Protein 3DU1 (pdb70)

Foldseek 3Di:
DDADVRVVVCVVVPAQEPEQAEPEQHEQECEESAQHEHANYEHDQYEHENYEPDNYEHDQYEHDNHEHDQYEHHCYEDHQHEHDQYEHAQHEQAQYEQDQYEQDQYENANYENHLYEDAQHEQHQYEQQHDLPGHAECENYEHDLHENANYERALHEHEQYEQANYECHQYEQAFDPSPVSHGYEHANYEHALYECALYECAQYEQHLYECANYHHHNYHNHNYHQQQYQHNPRDGD

Structure (mmCIF, N/CA/C/O backbone):
data_3DU1
#
_entry.id   3DU1
#
_cell.length_a   68.200
_cell.length_b   93.763
_cell.length_c   101.307
_cell.angle_alpha   90.00
_cell.angle_beta   90.00
_cell.angle_gamma   90.00
#
_symmetry.space_group_name_H-M   'I 2 2 2'
#
loop_
_entity.id
_entity.type
_entity.pdbx_description
1 polymer 'All3740 protein'
2 water water
#
loop_
_atom_site.group_PDB
_atom_site.id
_atom_site.type_symbol
_atom_site.label_atom_id
_atom_site.label_alt_id
_atom_site.label_comp_id
_atom_site.label_asym_id
_atom_site.label_entity_id
_atom_site.label_seq_id
_atom_site.pdbx_PDB_ins_code
_atom_site.Cartn_x
_atom_site.Cartn_y
_atom_site.Cartn_z
_atom_site.occupancy
_atom_site.B_iso_or_equiv
_atom_site.auth_seq_id
_atom_site.auth_comp_id
_atom_site.auth_asym_id
_atom_site.auth_atom_id
_atom_site.pdbx_PDB_model_num
ATOM 1 N N . HIS A 1 20 ? 41.066 57.025 11.953 1.00 42.43 0 HIS X N 1
ATOM 2 C CA . HIS A 1 20 ? 40.681 58.471 11.786 1.00 42.62 0 HIS X CA 1
ATOM 3 C C . HIS A 1 20 ? 40.329 59.107 13.160 1.00 41.18 0 HIS X C 1
ATOM 4 O O . HIS A 1 20 ? 39.217 59.594 13.368 1.00 41.51 0 HIS X O 1
ATOM 11 N N . MET A 1 21 ? 41.298 59.120 14.082 1.00 39.14 1 MET X N 1
ATOM 12 C CA . MET A 1 21 ? 41.042 59.315 15.528 1.00 36.90 1 MET X CA 1
ATOM 13 C C . MET A 1 21 ? 41.457 60.692 16.125 1.00 35.31 1 MET X C 1
ATOM 14 O O . MET A 1 21 ? 42.549 61.194 15.846 1.00 34.83 1 MET X O 1
ATOM 19 N N . ASN A 1 22 ? 40.580 61.298 16.933 1.00 33.06 2 ASN X N 1
ATOM 20 C CA . ASN A 1 22 ? 40.895 62.583 17.600 1.00 31.52 2 ASN X CA 1
ATOM 21 C C . ASN A 1 22 ? 41.495 62.458 19.018 1.00 30.22 2 ASN X C 1
ATOM 22 O O . ASN A 1 22 ? 41.584 61.346 19.563 1.00 29.17 2 ASN X O 1
ATOM 27 N N . VAL A 1 23 ? 41.900 63.594 19.601 1.00 29.04 3 VAL X N 1
ATOM 28 C CA . VAL A 1 23 ? 42.542 63.616 20.940 1.00 27.91 3 VAL X CA 1
ATOM 29 C C . VAL A 1 23 ? 41.752 62.932 22.048 1.00 26.54 3 VAL X C 1
ATOM 30 O O . VAL A 1 23 ? 42.294 62.114 22.790 1.00 25.83 3 VAL X O 1
ATOM 34 N N . GLY A 1 24 ? 40.472 63.264 22.175 1.00 25.99 4 GLY X N 1
ATOM 35 C CA . GLY A 1 24 ? 39.674 62.712 23.272 1.00 25.13 4 GLY X CA 1
ATOM 36 C C . GLY A 1 24 ? 39.555 61.213 23.103 1.00 25.04 4 GLY X C 1
ATOM 37 O O . GLY A 1 24 ? 39.628 60.460 24.071 1.00 24.43 4 GLY X O 1
ATOM 38 N N . GLU A 1 25 ? 39.419 60.780 21.847 1.00 25.49 5 GLU X N 1
ATOM 39 C CA . GLU A 1 25 ? 39.278 59.342 21.537 1.00 25.42 5 GLU X CA 1
ATOM 40 C C . GLU A 1 25 ? 40.506 58.561 22.030 1.00 23.94 5 GLU X C 1
ATOM 41 O O . GLU A 1 25 ? 40.392 57.617 22.830 1.00 22.42 5 GLU X O 1
ATOM 47 N N . ILE A 1 26 ? 41.690 58.996 21.601 1.00 23.25 6 ILE X N 1
ATOM 48 C CA . ILE A 1 26 ? 42.918 58.290 21.983 1.00 21.76 6 ILE X CA 1
ATOM 49 C C . ILE A 1 26 ? 43.188 58.388 23.479 1.00 21.17 6 ILE X C 1
ATOM 50 O O . ILE A 1 26 ? 43.547 57.388 24.110 1.00 19.87 6 ILE X O 1
ATOM 55 N N . LEU A 1 27 ? 42.987 59.580 24.059 1.00 20.25 7 LEU X N 1
ATOM 56 C CA . LEU A 1 27 ? 43.230 59.738 25.492 1.00 19.84 7 LEU X CA 1
ATOM 57 C C . LEU A 1 27 ? 42.311 58.882 26.337 1.00 19.96 7 LEU X C 1
ATOM 58 O O . LEU A 1 27 ? 42.770 58.262 27.313 1.00 19.93 7 LEU X O 1
ATOM 63 N N . ARG A 1 28 ? 41.028 58.833 25.963 1.00 20.84 8 ARG X N 1
ATOM 64 C CA . ARG A 1 28 ? 40.048 57.942 26.643 1.00 22.44 8 ARG X CA 1
ATOM 65 C C . ARG A 1 28 ? 40.472 56.469 26.533 1.00 21.82 8 ARG X C 1
ATOM 66 O O . ARG A 1 28 ? 40.530 55.741 27.535 1.00 22.29 8 ARG X O 1
ATOM 74 N N . HIS A 1 29 ? 40.772 56.035 25.309 1.00 21.76 9 HIS X N 1
ATOM 75 C CA . HIS A 1 29 ? 41.181 54.638 25.087 1.00 21.76 9 HIS X CA 1
ATOM 76 C C . HIS A 1 29 ? 42.440 54.276 25.870 1.00 20.29 9 HIS X C 1
ATOM 77 O O . HIS A 1 29 ? 42.497 53.230 26.511 1.00 20.74 9 HIS X O 1
ATOM 84 N N . TYR A 1 30 ? 43.460 55.134 25.833 1.00 19.51 10 TYR X N 1
ATOM 85 C CA . TYR A 1 30 ? 44.713 54.844 26.545 1.00 18.81 10 TYR X CA 1
ATOM 86 C C . TYR A 1 30 ? 44.485 54.785 28.060 1.00 19.76 10 TYR X C 1
ATOM 87 O O . TYR A 1 30 ? 44.998 53.882 28.749 1.00 19.92 10 TYR X O 1
ATOM 96 N N . ALA A 1 31 ? 43.714 55.745 28.572 1.00 20.22 11 ALA X N 1
ATOM 97 C CA . ALA A 1 31 ? 43.359 55.797 30.001 1.00 21.76 11 ALA X CA 1
ATOM 98 C C . ALA A 1 31 ? 42.660 54.492 30.425 1.00 22.88 11 ALA X C 1
ATOM 99 O O . ALA A 1 31 ? 42.930 53.959 31.504 1.00 23.50 11 ALA X O 1
ATOM 101 N N . ALA A 1 32 ? 41.812 53.967 29.542 1.00 23.90 12 ALA X N 1
ATOM 102 C CA . ALA A 1 32 ? 41.122 52.679 29.745 1.00 24.62 12 ALA X CA 1
ATOM 103 C C . ALA A 1 32 ? 42.040 51.454 29.677 1.00 25.21 12 ALA X C 1
ATOM 104 O O . ALA A 1 32 ? 41.586 50.324 29.926 1.00 26.51 12 ALA X O 1
ATOM 106 N N . GLY A 1 33 ? 43.321 51.667 29.348 1.00 24.28 13 GLY X N 1
ATOM 107 C CA . GLY A 1 33 ? 44.296 50.587 29.273 1.00 22.34 13 GLY X CA 1
ATOM 108 C C . GLY A 1 33 ? 44.610 50.048 27.874 1.00 21.85 13 GLY X C 1
ATOM 109 O O . GLY A 1 33 ? 45.405 49.126 27.734 1.00 21.20 13 GLY X O 1
ATOM 110 N N . LYS A 1 34 ? 43.983 50.614 26.848 1.00 20.80 14 LYS X N 1
ATOM 111 C CA . LYS A 1 34 ? 44.260 50.226 25.462 1.00 21.48 14 LYS X CA 1
ATOM 112 C C . LYS A 1 34 ? 45.693 50.632 25.062 1.00 20.06 14 LYS X C 1
ATOM 113 O O . LYS A 1 34 ? 46.141 51.746 25.364 1.00 19.65 14 LYS X O 1
ATOM 119 N N . ARG A 1 35 ? 46.396 49.719 24.401 1.00 18.61 15 ARG X N 1
ATOM 120 C CA . ARG A 1 35 ? 47.777 49.959 23.957 1.00 17.96 15 ARG X CA 1
ATOM 121 C C . ARG A 1 35 ? 47.938 49.695 22.457 1.00 17.07 15 ARG X C 1
ATOM 122 O O . ARG A 1 35 ? 48.897 50.167 21.850 1.00 17.02 15 ARG X O 1
ATOM 130 N N . ASN A 1 36 ? 47.019 48.917 21.884 1.00 16.09 16 ASN X N 1
ATOM 131 C CA . ASN A 1 36 ? 47.030 48.614 20.454 1.00 15.46 16 ASN X CA 1
ATOM 132 C C . ASN A 1 36 ? 46.387 49.706 19.603 1.00 14.74 16 ASN X C 1
ATOM 133 O O . ASN A 1 36 ? 45.154 49.755 19.422 1.00 14.24 16 ASN X O 1
ATOM 138 N N . PHE A 1 37 ? 47.242 50.578 19.075 1.00 12.55 17 PHE X N 1
ATOM 139 C CA . PHE A 1 37 ? 46.830 51.612 18.146 1.00 12.23 17 PHE X CA 1
ATOM 140 C C . PHE A 1 37 ? 47.468 51.454 16.767 1.00 11.53 17 PHE X C 1
ATOM 141 O O . PHE A 1 37 ? 47.678 52.441 16.047 1.00 10.64 17 PHE X O 1
ATOM 149 N N . GLN A 1 38 ? 47.740 50.211 16.376 1.00 10.66 18 GLN X N 1
ATOM 150 C CA . GLN A 1 38 ? 48.387 49.987 15.091 1.00 11.18 18 GLN X CA 1
ATOM 151 C C . GLN A 1 38 ? 47.531 50.495 13.951 1.00 11.57 18 GLN X C 1
ATOM 152 O O . GLN A 1 38 ? 46.309 50.345 13.982 1.00 10.53 18 GLN X O 1
ATOM 158 N N . HIS A 1 39 ? 48.180 51.111 12.954 1.00 11.54 19 HIS X N 1
ATOM 159 C CA . HIS A 1 39 ? 47.536 51.550 11.713 1.00 12.90 19 HIS X CA 1
ATOM 160 C C . HIS A 1 39 ? 46.606 52.765 11.877 1.00 13.74 19 HIS X C 1
ATOM 161 O O . HIS A 1 39 ? 45.936 53.164 10.917 1.00 14.47 19 HIS X O 1
ATOM 168 N N . ILE A 1 40 ? 46.552 53.350 13.065 1.00 13.92 20 ILE X N 1
ATOM 169 C CA . ILE A 1 40 ? 45.574 54.414 13.300 1.00 14.40 20 ILE X CA 1
ATOM 170 C C . ILE A 1 40 ? 46.002 55.685 12.571 1.00 14.14 20 ILE X C 1
ATOM 171 O O . ILE A 1 40 ? 47.200 55.976 12.456 1.00 12.72 20 ILE X O 1
ATOM 176 N N . ASN A 1 41 ? 45.019 56.411 12.054 1.00 13.88 21 ASN X N 1
ATOM 177 C CA . ASN A 1 41 ? 45.282 57.693 11.412 1.00 14.95 21 ASN X CA 1
ATOM 178 C C . ASN A 1 41 ? 45.128 58.808 12.455 1.00 15.08 21 ASN X C 1
ATOM 179 O O . ASN A 1 41 ? 44.019 59.124 12.932 1.00 15.61 21 ASN X O 1
ATOM 184 N N . LEU A 1 42 ? 46.254 59.368 12.860 1.00 14.94 22 LEU X N 1
ATOM 185 C CA . LEU A 1 42 ? 46.227 60.498 13.787 1.00 16.12 22 LEU X CA 1
ATOM 186 C C . LEU A 1 42 ? 46.764 61.785 13.155 1.00 16.30 22 LEU X C 1
ATOM 187 O O . LEU A 1 42 ? 47.278 62.645 13.874 1.00 16.02 22 LEU X O 1
ATOM 192 N N . GLN A 1 43 ? 46.630 61.932 11.830 1.00 16.33 23 GLN X N 1
ATOM 193 C CA . GLN A 1 43 ? 47.191 63.107 11.142 1.00 17.19 23 GLN X CA 1
ATOM 194 C C . GLN A 1 43 ? 46.767 64.405 11.809 1.00 17.31 23 GLN X C 1
ATOM 195 O O . GLN A 1 43 ? 45.581 64.606 12.101 1.00 15.75 23 GLN X O 1
ATOM 201 N N . GLU A 1 44 ? 47.735 65.289 12.028 1.00 17.55 24 GLU X N 1
ATOM 202 C CA . GLU A 1 44 ? 47.476 66.644 12.539 1.00 19.68 24 GLU X CA 1
ATOM 203 C C . GLU A 1 44 ? 46.975 66.750 14.000 1.00 19.25 24 GLU X C 1
ATOM 204 O O . GLU A 1 44 ? 46.723 67.856 14.486 1.00 19.27 24 GLU X O 1
ATOM 210 N N . ILE A 1 45 ? 46.887 65.629 14.714 1.00 18.66 25 ILE X N 1
ATOM 211 C CA . ILE A 1 45 ? 46.473 65.658 16.120 1.00 20.19 25 ILE X CA 1
ATOM 212 C C . ILE A 1 45 ? 47.461 66.458 16.992 1.00 20.17 25 ILE X C 1
ATOM 213 O O . ILE A 1 45 ? 48.669 66.488 16.706 1.00 18.32 25 ILE X O 1
ATOM 218 N N . GLU A 1 46 ? 46.952 67.100 18.047 1.00 20.24 26 GLU X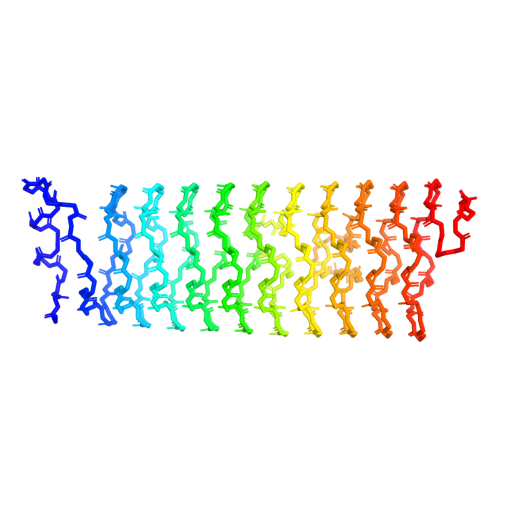 N 1
ATOM 219 C CA . GLU A 1 46 ? 47.830 67.765 19.004 1.00 22.13 26 GLU X CA 1
ATOM 220 C C . GLU A 1 46 ? 47.841 67.077 20.369 1.00 21.29 26 GLU X C 1
ATOM 221 O O . GLU A 1 46 ? 46.821 67.010 21.065 1.00 20.89 26 GLU X O 1
ATOM 227 N N . LEU A 1 47 ? 49.010 66.587 20.753 1.00 20.01 27 LEU X N 1
ATOM 228 C CA . LEU A 1 47 ? 49.171 65.872 22.008 1.00 19.44 27 LEU X CA 1
ATOM 229 C C . LEU A 1 47 ? 50.353 66.434 22.797 1.00 18.92 27 LEU X C 1
ATOM 230 O O . LEU A 1 47 ? 51.032 65.699 23.499 1.00 19.06 27 LEU X O 1
ATOM 235 N N . THR A 1 48 ? 50.570 67.741 22.689 1.00 18.96 28 THR X N 1
ATOM 236 C CA . THR A 1 48 ? 51.658 68.427 23.382 1.00 18.76 28 THR X CA 1
ATOM 237 C C . THR A 1 48 ? 51.577 68.175 24.886 1.00 18.76 28 THR X C 1
ATOM 238 O O . THR A 1 48 ? 50.487 68.250 25.488 1.00 17.58 28 THR X O 1
ATOM 242 N N . ASN A 1 49 ? 52.731 67.832 25.468 1.00 17.85 29 ASN X N 1
ATOM 243 C CA . ASN A 1 49 ? 52.883 67.595 26.905 1.00 18.41 29 ASN X CA 1
ATOM 244 C C . ASN A 1 49 ? 52.209 66.325 27.432 1.00 18.25 29 ASN X C 1
ATOM 245 O O . ASN A 1 49 ? 52.294 66.044 28.624 1.00 18.30 29 ASN X O 1
ATOM 250 N N . ALA A 1 50 ? 51.559 65.557 26.554 1.00 18.01 30 ALA X N 1
ATOM 251 C CA . ALA A 1 50 ? 50.803 64.375 26.984 1.00 17.35 30 ALA X CA 1
ATOM 252 C C . ALA A 1 50 ? 51.642 63.096 26.929 1.00 17.95 30 ALA X C 1
ATOM 253 O O . ALA A 1 50 ? 52.731 63.102 26.378 1.00 17.94 30 ALA X O 1
ATOM 255 N N . SER A 1 51 ? 51.158 62.009 27.540 1.00 17.35 31 SER X N 1
ATOM 256 C CA . SER A 1 51 ? 51.874 60.742 27.502 1.00 17.45 31 SER X CA 1
ATOM 257 C C . SER A 1 51 ? 51.068 59.603 26.830 1.00 17.22 31 SER X C 1
ATOM 258 O O . SER A 1 51 ? 49.878 59.396 27.147 1.00 16.57 31 SER X O 1
ATOM 261 N N . LEU A 1 52 ? 51.715 58.895 25.902 1.00 15.87 32 LEU X N 1
ATOM 262 C CA . LEU A 1 52 ? 51.209 57.620 25.408 1.00 16.28 32 LEU X CA 1
ATOM 263 C C . LEU A 1 52 ? 52.273 56.537 25.585 1.00 16.36 32 LEU X C 1
ATOM 264 O O . LEU A 1 52 ? 52.416 55.626 24.750 1.00 15.33 32 LEU X O 1
ATOM 269 N N . THR A 1 53 ? 53.009 56.611 26.693 1.00 15.26 33 THR X N 1
ATOM 270 C CA . THR A 1 53 ? 54.151 55.724 26.886 1.00 15.39 33 THR X CA 1
ATOM 271 C C . THR A 1 53 ? 53.769 54.228 26.788 1.00 14.67 33 THR X C 1
ATOM 272 O O . THR A 1 53 ? 52.732 53.805 27.287 1.00 13.45 33 THR X O 1
ATOM 276 N N . GLY A 1 54 ? 54.596 53.445 26.095 1.00 14.46 34 GLY X N 1
ATOM 277 C CA . GLY A 1 54 ? 54.299 52.033 25.881 1.00 13.12 34 GLY X CA 1
ATOM 278 C C . GLY A 1 54 ? 53.229 51.696 24.863 1.00 13.09 34 GLY X C 1
ATOM 279 O O . GLY A 1 54 ? 52.954 50.512 24.639 1.00 13.81 34 GLY X O 1
ATOM 280 N N . ALA A 1 55 ? 52.593 52.693 24.250 1.00 11.68 35 ALA X N 1
ATOM 281 C CA . ALA A 1 55 ? 51.578 52.394 23.225 1.00 11.65 35 ALA X CA 1
ATOM 282 C C . ALA A 1 55 ? 52.222 51.730 21.988 1.00 11.47 35 ALA X C 1
ATOM 283 O O . ALA A 1 55 ? 53.378 52.017 21.642 1.00 11.27 35 ALA X O 1
ATOM 285 N N . ASP A 1 56 ? 51.458 50.854 21.336 1.00 11.64 36 ASP X N 1
ATOM 286 C CA . ASP A 1 56 ? 51.859 50.294 20.055 1.00 11.53 36 ASP X CA 1
ATOM 287 C C . ASP A 1 56 ? 51.190 51.093 18.951 1.00 11.11 36 ASP X C 1
ATOM 288 O O . ASP A 1 56 ? 50.002 50.929 18.687 1.00 12.17 36 ASP X O 1
ATOM 293 N N . LEU A 1 57 ? 51.985 51.916 18.278 1.00 10.04 37 LEU X N 1
ATOM 294 C CA . LEU A 1 57 ? 51.558 52.697 17.114 1.00 10.49 37 LEU X CA 1
ATOM 295 C C . LEU A 1 57 ? 52.245 52.244 15.816 1.00 9.48 37 LEU X C 1
ATOM 296 O O . LEU A 1 57 ? 52.505 53.053 14.914 1.00 9.81 37 LEU X O 1
ATOM 301 N N . SER A 1 58 ? 52.550 50.951 15.721 1.00 9.99 38 SER X N 1
ATOM 302 C CA . SER A 1 58 ? 53.150 50.415 14.495 1.00 9.66 38 SER X CA 1
ATOM 303 C C . SER A 1 58 ? 52.285 50.758 13.299 1.00 8.94 38 SER X C 1
ATOM 304 O O . SER A 1 58 ? 51.062 50.600 13.355 1.00 8.52 38 SER X O 1
ATOM 307 N N . TYR A 1 59 ? 52.911 51.191 12.204 1.00 9.32 39 TYR X N 1
ATOM 308 C CA . TYR A 1 59 ? 52.198 51.450 10.939 1.00 9.46 39 TYR X CA 1
ATOM 309 C C . TYR A 1 59 ? 51.196 52.616 11.012 1.00 10.18 39 TYR X C 1
ATOM 310 O O . TYR A 1 59 ? 50.380 52.794 10.102 1.00 10.12 39 TYR X O 1
ATOM 319 N N . ALA A 1 60 ? 51.240 53.396 12.090 1.00 10.89 40 ALA X N 1
ATOM 320 C CA . ALA A 1 60 ? 50.286 54.506 12.265 1.00 11.47 40 ALA X CA 1
ATOM 321 C C . ALA A 1 60 ? 50.679 55.720 11.451 1.00 11.64 40 ALA X C 1
ATOM 322 O O . ALA A 1 60 ? 51.830 55.866 11.055 1.00 10.85 40 ALA X O 1
ATOM 324 N N . ASP A 1 61 ? 49.705 56.587 11.209 1.00 10.54 41 ASP X N 1
ATOM 325 C CA . ASP A 1 61 ? 49.920 57.783 10.397 1.00 11.45 41 ASP X CA 1
ATOM 326 C C . ASP A 1 61 ? 49.898 58.972 11.352 1.00 11.14 41 ASP X C 1
ATOM 327 O O . ASP A 1 61 ? 48.830 59.357 11.865 1.00 10.56 41 ASP X O 1
ATOM 332 N N . LEU A 1 62 ? 51.086 59.472 11.668 1.00 10.75 42 LEU X N 1
ATOM 333 C CA . LEU A 1 62 ? 51.228 60.613 12.578 1.00 11.46 42 LEU X CA 1
ATOM 334 C C . LEU A 1 62 ? 51.752 61.832 11.860 1.00 10.71 42 LEU X C 1
ATOM 335 O O . LEU A 1 62 ? 52.434 62.675 12.466 1.00 10.67 42 LEU X O 1
ATOM 340 N N . ARG A 1 63 ? 51.455 61.936 10.569 1.00 9.28 43 ARG X N 1
ATOM 341 C CA . ARG A 1 63 ? 51.998 63.034 9.789 1.00 9.34 43 ARG X CA 1
ATOM 342 C C . ARG A 1 63 ? 51.453 64.383 10.257 1.00 9.54 43 ARG X C 1
ATOM 343 O O . ARG A 1 63 ? 50.267 64.490 10.575 1.00 8.95 43 ARG X O 1
ATOM 351 N N . GLN A 1 64 ? 52.352 65.358 10.332 1.00 9.82 44 GLN X N 1
ATOM 352 C CA . GLN A 1 64 ? 52.056 66.730 10.733 1.00 12.09 44 GLN X CA 1
ATOM 353 C C . GLN A 1 64 ? 51.374 66.809 12.105 1.00 13.11 44 GLN X C 1
ATOM 354 O O . GLN A 1 64 ? 50.626 67.739 12.367 1.00 13.27 44 GLN X O 1
ATOM 360 N N . THR A 1 65 ? 51.643 65.837 12.976 1.00 13.27 45 THR X N 1
ATOM 361 C CA . THR A 1 65 ? 51.134 65.880 14.348 1.00 13.99 45 THR X CA 1
ATOM 362 C C . THR A 1 65 ? 51.918 66.893 15.174 1.00 14.24 45 THR X C 1
ATOM 363 O O . THR A 1 65 ? 53.021 67.302 14.813 1.00 14.32 45 THR X O 1
ATOM 367 N N . ARG A 1 66 ? 51.319 67.337 16.259 1.00 14.61 46 ARG X N 1
ATOM 368 C CA . ARG A 1 66 ? 51.988 68.235 17.176 1.00 16.26 46 ARG X CA 1
ATOM 369 C C . ARG A 1 66 ? 52.188 67.466 18.476 1.00 14.58 46 ARG X C 1
ATOM 370 O O . ARG A 1 66 ? 51.233 67.279 19.257 1.00 13.41 46 ARG X O 1
ATOM 378 N N . LEU A 1 67 ? 53.413 66.978 18.674 1.00 12.58 47 LEU X N 1
ATOM 379 C CA . LEU A 1 67 ? 53.722 66.064 19.792 1.00 12.96 47 LEU X CA 1
ATOM 380 C C . LEU A 1 67 ? 54.824 66.649 20.689 1.00 11.65 47 LEU X C 1
ATOM 381 O O . LEU A 1 67 ? 55.535 65.921 21.364 1.00 11.29 47 LEU X O 1
ATOM 386 N N . GLY A 1 68 ? 54.951 67.971 20.687 1.00 11.93 48 GLY X N 1
ATOM 387 C CA . GLY A 1 68 ? 56.011 68.635 21.439 1.00 12.09 48 GLY X CA 1
ATOM 388 C C . GLY A 1 68 ? 55.978 68.237 22.903 1.00 13.42 48 GLY X C 1
ATOM 389 O O . GLY A 1 68 ? 54.904 68.193 23.513 1.00 12.58 48 GLY X O 1
ATOM 390 N N . LYS A 1 69 ? 57.147 67.911 23.455 1.00 13.80 49 LYS X N 1
ATOM 391 C CA . LYS A 1 69 ? 57.293 67.648 24.886 1.00 16.06 49 LYS X CA 1
ATOM 392 C C . LYS A 1 69 ? 56.429 66.494 25.401 1.00 15.99 49 LYS X C 1
ATOM 393 O O . LYS A 1 69 ? 56.191 66.361 26.609 1.00 15.99 49 LYS X O 1
ATOM 399 N N . SER A 1 70 ? 55.980 65.639 24.492 1.00 15.58 50 SER X N 1
ATOM 400 C CA . SER A 1 70 ? 55.186 64.498 24.904 1.00 14.67 50 SER X CA 1
ATOM 401 C C . SER A 1 70 ? 56.051 6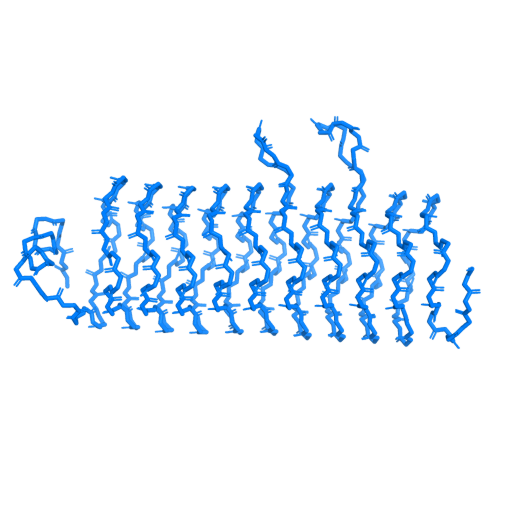3.326 25.340 1.00 14.42 50 SER X C 1
ATOM 402 O O . SER A 1 70 ? 57.256 63.287 25.090 1.00 14.95 50 SER X O 1
ATOM 405 N N . ASN A 1 71 ? 55.436 62.357 26.009 1.00 14.33 51 ASN X N 1
ATOM 406 C CA . ASN A 1 71 ? 56.160 61.169 26.437 1.00 13.85 51 ASN X CA 1
ATOM 407 C C . ASN A 1 71 ? 55.747 59.975 25.576 1.00 13.68 51 ASN X C 1
ATOM 408 O O . ASN A 1 71 ? 54.660 59.379 25.772 1.00 12.03 51 ASN X O 1
ATOM 413 N N . PHE A 1 72 ? 56.617 59.651 24.624 1.00 12.64 52 PHE X N 1
ATOM 414 C CA . PHE A 1 72 ? 56.439 58.474 23.758 1.00 12.68 52 PHE X CA 1
ATOM 415 C C . PHE A 1 72 ? 57.593 57.510 24.024 1.00 12.92 52 PHE X C 1
ATOM 416 O O . PHE A 1 72 ? 58.020 56.772 23.123 1.00 12.93 52 PHE X O 1
ATOM 424 N N . SER A 1 73 ? 58.116 57.509 25.258 1.00 13.45 53 SER X N 1
ATOM 425 C CA . SER A 1 73 ? 59.171 56.566 25.608 1.00 13.78 53 SER X CA 1
ATOM 426 C C . SER A 1 73 ? 58.626 55.143 25.533 1.00 13.68 53 SER X C 1
ATOM 427 O O . SER A 1 73 ? 57.443 54.909 25.830 1.00 13.41 53 SER X O 1
ATOM 430 N N . HIS A 1 74 ? 59.483 54.204 25.118 1.00 13.91 54 HIS X N 1
ATOM 431 C CA . HIS A 1 74 ? 59.112 52.783 25.023 1.00 14.17 54 HIS X CA 1
ATOM 432 C C . HIS A 1 74 ? 57.893 52.514 24.140 1.00 13.63 54 HIS X C 1
ATOM 433 O O . HIS A 1 74 ? 57.186 51.536 24.348 1.00 14.75 54 HIS X O 1
ATOM 440 N N . THR A 1 75 ? 57.598 53.384 23.184 1.00 12.26 55 THR X N 1
ATOM 441 C CA . THR A 1 75 ? 56.494 53.084 22.284 1.00 11.63 55 THR X CA 1
ATOM 442 C C . THR A 1 75 ? 57.003 52.199 21.122 1.00 11.75 55 THR X C 1
ATOM 443 O O . THR A 1 75 ? 58.203 52.174 20.826 1.00 10.68 55 THR X O 1
ATOM 447 N N . CYS A 1 76 ? 56.089 51.449 20.518 1.00 11.52 56 CYS X N 1
ATOM 448 C CA . CYS A 1 76 ? 56.397 50.757 19.276 1.00 11.13 56 CYS X CA 1
ATOM 449 C C . CYS A 1 76 ? 55.875 51.635 18.151 1.00 10.08 56 CYS X C 1
ATOM 450 O O . CYS A 1 76 ? 54.674 51.956 18.080 1.00 10.81 56 CYS X O 1
ATOM 453 N N . LEU A 1 77 ? 56.778 52.057 17.291 1.00 8.97 57 LEU X N 1
ATOM 454 C CA . LEU A 1 77 ? 56.409 52.917 16.161 1.00 9.41 57 LEU X CA 1
ATOM 455 C C . LEU A 1 77 ? 57.026 52.371 14.878 1.00 9.11 57 LEU X C 1
ATOM 456 O O . LEU A 1 77 ? 57.456 53.125 13.988 1.00 7.94 57 LEU X O 1
ATOM 461 N N . ARG A 1 78 ? 57.042 51.042 14.771 1.00 8.78 58 ARG X N 1
ATOM 462 C CA . ARG A 1 78 ? 57.678 50.387 13.645 1.00 9.18 58 ARG X CA 1
ATOM 463 C C . ARG A 1 78 ? 56.941 50.738 12.368 1.00 9.10 58 ARG X C 1
ATOM 464 O O . ARG A 1 78 ? 55.725 50.591 12.274 1.00 8.68 58 ARG X O 1
ATOM 472 N N . GLU A 1 79 ? 57.699 51.248 11.394 1.00 9.82 59 GLU X N 1
ATOM 473 C CA . GLU A 1 79 ? 57.152 51.623 10.094 1.00 10.49 59 GLU X CA 1
ATOM 474 C C . GLU A 1 79 ? 55.989 52.641 10.150 1.00 10.66 59 GLU X C 1
ATOM 475 O O . GLU A 1 79 ? 55.184 52.711 9.238 1.00 9.81 59 GLU X O 1
ATOM 481 N N . ALA A 1 80 ? 55.951 53.463 11.205 1.00 9.62 60 ALA X N 1
ATOM 482 C CA . ALA A 1 80 ? 54.994 54.562 11.301 1.00 10.54 60 ALA X CA 1
ATOM 483 C C . ALA A 1 80 ? 55.476 55.749 10.466 1.00 10.90 60 ALA X C 1
ATOM 484 O O . ALA A 1 80 ? 56.670 55.864 10.138 1.00 9.54 60 ALA X O 1
ATOM 486 N N . ASP A 1 81 ? 54.530 56.618 10.124 1.00 11.02 61 ASP X N 1
ATOM 487 C CA . ASP A 1 81 ? 54.836 57.792 9.328 1.00 11.35 61 ASP X CA 1
ATOM 488 C C . ASP A 1 81 ? 54.635 59.046 10.168 1.00 11.20 61 ASP X C 1
ATOM 489 O O . ASP A 1 81 ? 53.504 59.396 10.524 1.00 10.75 61 ASP X O 1
ATOM 494 N N . LEU A 1 82 ? 55.750 59.684 10.508 1.00 10.80 62 LEU X N 1
ATOM 495 C CA . LEU A 1 82 ? 55.770 60.943 11.272 1.00 10.92 62 LEU X CA 1
ATOM 496 C C . LEU A 1 82 ? 56.320 62.111 10.435 1.00 10.50 62 LEU X C 1
ATOM 497 O O . LEU A 1 82 ? 56.869 63.078 10.984 1.00 10.77 62 LEU X O 1
ATOM 502 N N . SER A 1 83 ? 56.168 62.030 9.113 1.00 9.53 63 SER X N 1
ATOM 503 C CA . SER A 1 83 ? 56.704 63.067 8.222 1.00 9.32 63 SER X CA 1
ATOM 504 C C . SER A 1 83 ? 56.124 64.416 8.581 1.00 8.78 63 SER X C 1
ATOM 505 O O . SER A 1 83 ? 54.927 64.534 8.867 1.00 8.70 63 SER X O 1
ATOM 508 N N . GLU A 1 84 ? 56.998 65.412 8.634 1.00 9.32 64 GLU X N 1
ATOM 509 C CA . GLU A 1 84 ? 56.613 66.801 8.930 1.00 10.51 64 GLU X CA 1
ATOM 510 C C . GLU A 1 84 ? 55.953 66.990 10.296 1.00 10.76 64 GLU X C 1
ATOM 511 O O . GLU A 1 84 ? 55.361 68.033 10.548 1.00 9.88 64 GLU X O 1
ATOM 517 N N . ALA A 1 85 ? 56.085 65.999 11.183 1.00 10.60 65 ALA X N 1
ATOM 518 C CA . ALA A 1 85 ? 55.588 66.140 12.558 1.00 11.44 65 ALA X CA 1
ATOM 519 C C . ALA A 1 85 ? 56.439 67.132 13.372 1.00 11.99 65 ALA X C 1
ATOM 520 O O . ALA A 1 85 ? 57.629 67.332 13.119 1.00 11.28 65 ALA X O 1
ATOM 522 N N . ILE A 1 86 ? 55.793 67.743 14.356 1.00 12.80 66 ILE X N 1
ATOM 523 C CA . ILE A 1 86 ? 56.447 68.641 15.294 1.00 13.46 66 ILE X CA 1
ATOM 524 C C . ILE A 1 86 ? 56.673 67.827 16.561 1.00 12.74 66 ILE X C 1
ATOM 525 O O . ILE A 1 86 ? 55.708 67.463 17.270 1.00 13.11 66 ILE X O 1
ATOM 530 N N . LEU A 1 87 ? 57.937 67.495 16.810 1.00 11.32 67 LEU X N 1
ATOM 531 C CA . LEU A 1 87 ? 58.312 66.554 17.859 1.00 12.23 67 LEU X CA 1
ATOM 532 C C . LEU A 1 87 ? 59.332 67.214 18.773 1.00 12.90 67 LEU X C 1
ATOM 533 O O . LEU A 1 87 ? 60.146 66.545 19.402 1.00 12.44 67 LEU X O 1
ATOM 538 N N . TRP A 1 88 ? 59.297 68.534 18.860 1.00 14.71 68 TRP X N 1
ATOM 539 C CA . TRP A 1 88 ? 60.326 69.187 19.657 1.00 16.43 68 TRP X CA 1
ATOM 540 C C . TRP A 1 88 ? 60.258 68.775 21.135 1.00 15.39 68 TRP X C 1
ATOM 541 O O . TRP A 1 88 ? 59.184 68.712 21.741 1.00 14.39 68 TRP X O 1
ATOM 552 N N . GLY A 1 89 ? 61.418 68.399 21.664 1.00 14.40 69 GLY X N 1
ATOM 553 C CA . GLY A 1 89 ? 61.565 67.978 23.055 1.00 13.09 69 GLY X CA 1
ATOM 554 C C . GLY A 1 89 ? 60.794 66.727 23.406 1.00 13.34 69 GLY X C 1
ATOM 555 O O . GLY A 1 89 ? 60.597 66.444 24.589 1.00 11.84 69 GLY X O 1
ATOM 556 N N . ILE A 1 90 ? 60.375 65.956 22.391 1.00 11.61 70 ILE X N 1
ATOM 557 C CA . ILE A 1 90 ? 59.674 64.701 22.639 1.00 10.50 70 ILE X CA 1
ATOM 558 C C . ILE A 1 90 ? 60.599 63.743 23.378 1.00 11.32 70 ILE X C 1
ATOM 559 O O . ILE A 1 90 ? 61.830 63.777 23.189 1.00 10.59 70 ILE X O 1
ATOM 564 N N . ASP A 1 91 ? 60.023 62.909 24.242 1.00 10.65 71 ASP X N 1
ATOM 565 C CA . ASP A 1 91 ? 60.776 61.816 24.790 1.00 11.61 71 ASP X CA 1
ATOM 566 C C . ASP A 1 91 ? 60.442 60.595 23.939 1.00 11.40 71 ASP X C 1
ATOM 567 O O . ASP A 1 91 ? 59.312 60.090 23.974 1.00 11.04 71 ASP X O 1
ATOM 572 N N . LEU A 1 92 ? 61.432 60.130 23.183 1.00 10.90 72 LEU X N 1
ATOM 573 C CA . LEU A 1 92 ? 61.293 58.889 22.407 1.00 11.17 72 LEU X CA 1
ATOM 574 C C . LEU A 1 92 ? 62.299 57.842 22.877 1.00 11.79 72 LEU X C 1
ATOM 575 O O . LEU A 1 92 ? 62.634 56.890 22.144 1.00 10.52 72 LEU X O 1
ATOM 580 N N . SER A 1 93 ? 62.724 57.959 24.145 1.00 11.98 73 SER X N 1
ATOM 581 C CA . SER A 1 93 ? 63.748 57.055 24.673 1.00 13.05 73 SER X CA 1
ATOM 582 C C . SER A 1 93 ? 63.291 55.613 24.600 1.00 12.39 73 SER X C 1
ATOM 583 O O . SER A 1 93 ? 62.167 55.295 24.966 1.00 11.77 73 SER X O 1
ATOM 586 N N . GLU A 1 94 ? 64.182 54.758 24.097 1.00 13.29 74 GLU X N 1
ATOM 587 C CA . GLU A 1 94 ? 63.913 53.318 23.926 1.00 14.27 74 GLU X CA 1
ATOM 588 C C . GLU A 1 94 ? 62.716 52.998 23.031 1.00 13.52 74 GLU X C 1
ATOM 589 O O . GLU A 1 94 ? 62.273 51.847 23.004 1.00 14.47 74 GLU X O 1
ATOM 595 N N . ALA A 1 95 ? 62.199 53.970 22.288 1.00 12.42 75 ALA X N 1
ATOM 596 C CA . ALA A 1 95 ? 61.105 53.661 21.337 1.00 11.42 75 ALA X CA 1
ATOM 597 C C . ALA A 1 95 ? 61.654 52.892 20.117 1.00 10.90 75 ALA X C 1
ATOM 598 O O . ALA A 1 95 ? 62.825 53.056 19.752 1.00 10.91 75 ALA X O 1
ATOM 600 N N . ASP A 1 96 ? 60.810 52.061 19.502 1.00 10.13 76 ASP X N 1
ATOM 601 C CA . ASP A 1 96 ? 61.222 51.298 18.310 1.00 9.16 76 ASP X CA 1
ATOM 602 C C . ASP A 1 96 ? 60.618 52.007 17.097 1.00 7.97 76 ASP X C 1
ATOM 603 O O . ASP A 1 96 ? 59.430 51.908 16.862 1.00 9.20 76 ASP X O 1
ATOM 608 N N . LEU A 1 97 ? 61.446 52.738 16.376 1.00 7.78 77 LEU X N 1
ATOM 609 C CA . LEU A 1 97 ? 61.090 53.459 15.144 1.00 8.28 77 LEU X CA 1
ATOM 610 C C . LEU A 1 97 ? 61.710 52.790 13.896 1.00 7.98 77 LEU X C 1
ATOM 611 O O . LEU A 1 97 ? 62.134 53.466 12.948 1.00 7.73 77 LEU X O 1
ATOM 616 N N . TYR A 1 98 ? 61.752 51.468 13.917 1.00 7.80 78 TYR X N 1
ATOM 617 C CA . TYR A 1 98 ? 62.380 50.677 12.852 1.00 8.70 78 TYR X CA 1
ATOM 618 C C . TYR A 1 98 ? 61.715 51.026 11.519 1.00 8.45 78 TYR X C 1
ATOM 619 O O . TYR A 1 98 ? 60.483 50.944 11.394 1.00 8.63 78 TYR X O 1
ATOM 628 N N . ARG A 1 99 ? 62.524 51.422 10.539 1.00 8.71 79 ARG X N 1
ATOM 629 C CA . ARG A 1 99 ? 62.025 51.835 9.206 1.00 10.04 79 ARG X CA 1
ATOM 630 C C . ARG A 1 99 ? 60.880 52.863 9.228 1.00 10.83 79 ARG X C 1
ATOM 631 O O . ARG A 1 99 ? 60.048 5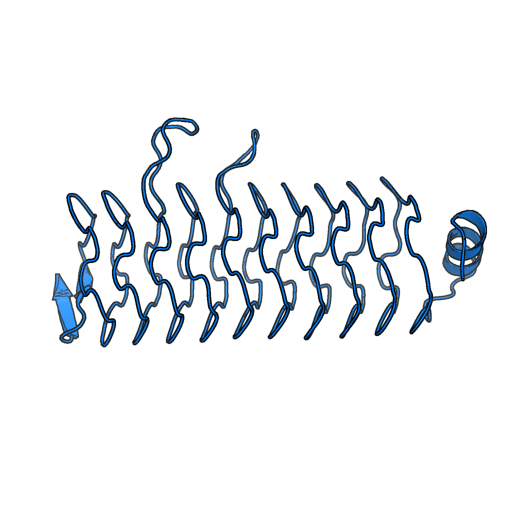2.908 8.291 1.00 8.94 79 ARG X O 1
ATOM 639 N N . ALA A 1 100 ? 60.846 53.707 10.285 1.00 9.43 80 ALA X N 1
ATOM 640 C CA . ALA A 1 100 ? 59.819 54.743 10.364 1.00 10.03 80 ALA X CA 1
ATOM 641 C C . ALA A 1 100 ? 60.194 55.850 9.394 1.00 8.91 80 ALA X C 1
ATOM 642 O O . ALA A 1 100 ? 61.353 55.960 9.008 1.00 8.78 80 ALA X O 1
ATOM 644 N N . ILE A 1 101 ? 59.213 56.675 9.045 1.00 8.61 81 ILE X N 1
ATOM 645 C CA . ILE A 1 101 ? 59.421 57.775 8.107 1.00 9.69 81 ILE X CA 1
ATOM 646 C C . ILE A 1 101 ? 59.286 59.049 8.933 1.00 8.35 81 ILE X C 1
ATOM 647 O O . ILE A 1 101 ? 58.220 59.324 9.506 1.00 9.34 81 ILE X O 1
ATOM 652 N N . LEU A 1 102 ? 60.363 59.812 9.005 1.00 8.13 82 LEU X N 1
ATOM 653 C CA . LEU A 1 102 ? 60.391 61.071 9.779 1.00 8.77 82 LEU X CA 1
ATOM 654 C C . LEU A 1 102 ? 60.938 62.183 8.900 1.00 8.84 82 LEU X C 1
ATOM 655 O O . LEU A 1 102 ? 61.743 63.025 9.349 1.00 8.86 82 LEU X O 1
ATOM 660 N N . ARG A 1 103 ? 60.538 62.146 7.628 1.00 8.47 83 ARG X N 1
ATOM 661 C CA . ARG A 1 103 ? 61.013 63.107 6.637 1.00 8.59 83 ARG X CA 1
ATOM 662 C C . ARG A 1 103 ? 60.603 64.509 7.128 1.00 8.09 83 ARG X C 1
ATOM 663 O O . ARG A 1 103 ? 59.426 64.768 7.343 1.00 7.50 83 ARG X O 1
ATOM 671 N N . GLU A 1 104 ? 61.589 65.385 7.289 1.00 8.84 84 GLU X N 1
ATOM 672 C CA . GLU A 1 104 ? 61.384 66.784 7.649 1.00 10.06 84 GLU X CA 1
ATOM 673 C C . GLU A 1 104 ? 60.689 66.929 9.018 1.00 10.27 84 GLU X C 1
ATOM 674 O O . GLU A 1 104 ? 60.082 67.950 9.302 1.00 9.80 84 GLU X O 1
ATOM 680 N N . ALA A 1 105 ? 60.787 65.905 9.860 1.00 9.02 85 ALA X N 1
ATOM 681 C CA . ALA A 1 105 ? 60.283 66.030 11.229 1.00 10.30 85 ALA X CA 1
ATOM 682 C C . ALA A 1 105 ? 61.152 67.005 12.046 1.00 10.21 85 ALA X C 1
ATOM 683 O O . ALA A 1 105 ? 62.360 67.121 11.844 1.00 9.42 85 ALA X O 1
ATOM 685 N N . ASP A 1 106 ? 60.517 67.701 12.974 1.00 11.27 86 ASP X N 1
ATOM 686 C CA . ASP A 1 106 ? 61.243 68.596 13.873 1.00 11.67 86 ASP X CA 1
ATOM 687 C C . ASP A 1 106 ? 61.484 67.877 15.182 1.00 10.73 86 ASP X C 1
ATOM 688 O O . ASP A 1 106 ? 60.589 67.800 16.019 1.00 9.71 86 ASP X O 1
ATOM 693 N N . LEU A 1 107 ? 62.706 67.395 15.357 1.00 9.72 87 LEU X N 1
ATOM 694 C CA . LEU A 1 107 ? 63.103 66.681 16.589 1.00 9.61 87 LEU X CA 1
ATOM 695 C C . LEU A 1 107 ? 64.058 67.525 17.439 1.00 9.61 87 LEU X C 1
ATOM 696 O O . LEU A 1 107 ? 64.885 66.988 18.164 1.00 9.45 87 LEU X O 1
ATOM 701 N N . THR A 1 108 ? 63.936 68.851 17.342 1.00 10.36 88 THR X N 1
ATOM 702 C CA . THR A 1 108 ? 64.799 69.758 18.098 1.00 10.88 88 THR X CA 1
ATOM 703 C C . THR A 1 108 ? 64.704 69.458 19.590 1.00 11.35 88 THR X C 1
ATOM 704 O O . THR A 1 108 ? 63.603 69.434 20.153 1.00 12.14 88 THR X O 1
ATOM 708 N N . GLY A 1 109 ? 65.843 69.186 20.215 1.00 11.36 89 GLY X N 1
ATOM 709 C CA . GLY A 1 109 ? 65.889 68.978 21.674 1.00 12.35 89 GLY X CA 1
ATOM 710 C C . GLY A 1 109 ? 65.218 67.696 22.138 1.00 12.57 89 GLY X C 1
ATOM 711 O O . GLY A 1 109 ? 64.907 67.532 23.337 1.00 12.73 89 GLY X O 1
ATOM 712 N N . ALA A 1 110 ? 64.991 66.776 21.201 1.00 11.99 90 ALA X N 1
ATOM 713 C CA . ALA A 1 110 ? 64.329 65.507 21.515 1.00 11.59 90 ALA X CA 1
ATOM 714 C C . ALA A 1 110 ? 65.237 64.615 22.364 1.00 12.53 90 ALA X C 1
ATOM 715 O O . ALA A 1 110 ? 66.475 64.678 22.266 1.00 12.30 90 ALA X O 1
ATOM 717 N N . LYS A 1 111 ? 64.623 63.782 23.202 1.00 12.25 91 LYS X N 1
ATOM 718 C CA . LYS A 1 111 ? 65.348 62.758 23.901 1.00 13.43 91 LYS X CA 1
ATOM 719 C C . LYS A 1 111 ? 65.236 61.461 23.085 1.00 11.84 91 LYS X C 1
ATOM 720 O O . LYS A 1 111 ? 64.163 60.848 23.020 1.00 10.68 91 LYS X O 1
ATOM 726 N N . LEU A 1 112 ? 66.355 61.066 22.486 1.00 11.52 92 LEU X N 1
ATOM 727 C CA . LEU A 1 112 ? 66.416 59.882 21.599 1.00 11.76 92 LEU X CA 1
ATOM 728 C C . LEU A 1 112 ? 67.388 58.832 22.111 1.00 11.68 92 LEU X C 1
ATOM 729 O O . LEU A 1 112 ? 68.043 58.146 21.325 1.00 10.46 92 LEU X O 1
ATOM 734 N N . VAL A 1 113 ? 67.447 58.689 23.438 1.00 11.65 93 VAL X N 1
ATOM 735 C CA . VAL A 1 113 ? 68.440 57.827 24.088 1.00 11.90 93 VAL X CA 1
ATOM 736 C C . VAL A 1 113 ? 68.052 56.386 23.848 1.00 10.75 93 VAL X C 1
ATOM 737 O O . VAL A 1 113 ? 66.931 55.998 24.161 1.00 10.46 93 VAL X O 1
ATOM 741 N N . LYS A 1 114 ? 68.962 55.608 23.248 1.00 11.50 94 LYS X N 1
ATOM 742 C CA . LYS A 1 114 ? 68.720 54.198 22.920 1.00 13.34 94 LYS X CA 1
ATOM 743 C C . LYS A 1 114 ? 67.479 53.985 22.023 1.00 12.49 94 LYS X C 1
ATOM 744 O O . LYS A 1 114 ? 66.873 52.904 21.983 1.00 12.85 94 LYS X O 1
ATOM 750 N N . THR A 1 115 ? 67.139 55.012 21.263 1.00 11.48 95 THR X N 1
ATOM 751 C CA . THR A 1 115 ? 66.014 54.898 20.332 1.00 11.55 95 THR X CA 1
ATOM 752 C C . THR A 1 115 ? 66.460 54.026 19.134 1.00 11.08 95 THR X C 1
ATOM 753 O O . THR A 1 115 ? 67.597 54.129 18.688 1.00 10.50 95 THR X O 1
ATOM 757 N N . ARG A 1 116 ? 65.563 53.209 18.602 1.00 11.06 96 ARG X N 1
ATOM 758 C CA . ARG A 1 116 ? 65.923 52.330 17.490 1.00 12.58 96 ARG X CA 1
ATOM 759 C C . ARG A 1 116 ? 65.366 52.938 16.212 1.00 11.67 96 ARG X C 1
ATOM 760 O O . ARG A 1 116 ? 64.167 52.949 16.023 1.00 12.24 96 ARG X O 1
ATOM 768 N N . LEU A 1 117 ? 66.251 53.458 15.369 1.00 11.70 97 LEU X N 1
ATOM 769 C CA . LEU A 1 117 ? 65.868 54.194 14.150 1.00 11.24 97 LEU X CA 1
ATOM 770 C C . LEU A 1 117 ? 66.504 53.580 12.911 1.00 11.93 97 LEU X C 1
ATOM 771 O O . LEU A 1 117 ? 66.793 54.268 11.927 1.00 11.35 97 LEU X O 1
ATOM 776 N N . GLU A 1 118 ? 66.746 52.280 12.972 1.00 11.00 98 GLU X N 1
ATOM 777 C CA . GLU A 1 118 ? 67.407 51.582 11.878 1.00 12.36 98 GLU X CA 1
ATOM 778 C C . GLU A 1 118 ? 66.623 51.711 10.587 1.00 10.63 98 GLU X C 1
ATOM 779 O O . GLU A 1 118 ? 65.408 51.493 10.569 1.00 10.13 98 GLU X O 1
ATOM 785 N N . GLU A 1 119 ? 67.327 52.100 9.527 1.00 10.49 99 GLU X N 1
ATOM 786 C CA . GLU A 1 119 ? 66.749 52.308 8.197 1.00 10.62 99 GLU X CA 1
ATOM 787 C C . GLU A 1 119 ? 65.612 53.341 8.180 1.00 10.60 99 GLU X C 1
ATOM 788 O O . GLU A 1 119 ? 64.834 53.390 7.236 1.00 9.83 99 GLU X O 1
ATOM 794 N N . ALA A 1 120 ? 65.539 54.197 9.208 1.00 9.33 100 ALA X N 1
ATOM 795 C CA . ALA A 1 120 ? 64.518 55.254 9.193 1.00 9.23 100 ALA X CA 1
ATOM 796 C C . ALA A 1 120 ? 64.875 56.360 8.196 1.00 8.74 100 ALA X C 1
ATOM 797 O O . ALA A 1 120 ? 66.052 56.595 7.898 1.00 9.27 100 ALA X O 1
ATOM 799 N N . ASN A 1 121 ? 63.850 57.068 7.741 1.00 8.35 101 ASN X N 1
ATOM 800 C CA . ASN A 1 121 ? 64.007 58.178 6.833 1.00 9.40 101 ASN X CA 1
ATOM 801 C C . ASN A 1 121 ? 63.981 59.481 7.667 1.00 9.05 101 ASN X C 1
ATOM 802 O O . ASN A 1 121 ? 62.942 59.848 8.217 1.00 9.34 101 ASN X O 1
ATOM 807 N N . LEU A 1 122 ? 65.136 60.121 7.796 1.00 8.94 102 LEU X N 1
ATOM 808 C CA . LEU A 1 122 ? 65.256 61.403 8.520 1.00 9.18 102 LEU X CA 1
ATOM 809 C C . LEU A 1 122 ? 65.722 62.511 7.577 1.00 8.91 102 LEU X C 1
ATOM 810 O O . LEU A 1 122 ? 66.408 63.462 7.966 1.00 8.32 102 LEU X O 1
ATOM 815 N N . ILE A 1 123 ? 65.317 62.408 6.319 1.00 8.83 103 ILE X N 1
ATOM 816 C CA . ILE A 1 123 ? 65.771 63.383 5.338 1.00 10.08 103 ILE X CA 1
ATOM 817 C C . ILE A 1 123 ? 65.235 64.760 5.726 1.00 8.43 103 ILE X C 1
ATOM 818 O O . ILE A 1 123 ? 64.050 64.896 6.039 1.00 7.23 103 ILE X O 1
ATOM 823 N N . LYS A 1 124 ? 66.111 65.770 5.710 1.00 9.00 104 LYS X N 1
ATOM 824 C CA . LYS A 1 124 ? 65.739 67.146 6.065 1.00 10.12 104 LYS X CA 1
ATOM 825 C C . LYS A 1 124 ? 65.151 67.296 7.480 1.00 10.02 104 LYS X C 1
ATOM 826 O O . LYS A 1 124 ? 64.491 68.288 7.783 1.00 11.25 104 LYS X O 1
ATOM 832 N N . ALA A 1 125 ? 65.376 66.326 8.346 1.00 9.29 105 ALA X N 1
ATOM 833 C CA . ALA A 1 125 ? 64.876 66.457 9.726 1.00 10.29 105 ALA X CA 1
ATOM 834 C C . ALA A 1 125 ? 65.759 67.450 10.501 1.00 10.50 105 ALA X C 1
ATOM 835 O O . ALA A 1 125 ? 66.950 67.615 10.185 1.00 9.97 105 ALA X O 1
ATOM 837 N N . SER A 1 126 ? 65.183 68.070 11.525 1.00 11.29 106 SER X N 1
ATOM 838 C CA . SER A 1 126 ? 65.979 68.885 12.458 1.00 12.77 106 SER X CA 1
ATOM 839 C C . SER A 1 126 ? 66.166 68.086 13.736 1.00 11.90 106 SER X C 1
ATOM 840 O O . SER A 1 126 ? 65.195 67.645 14.302 1.00 12.05 106 SER X O 1
ATOM 843 N N . LEU A 1 127 ? 67.413 67.889 14.167 1.00 11.50 107 LEU X N 1
ATOM 844 C CA . LEU A 1 127 ? 67.721 67.135 15.375 1.00 11.93 107 LEU X CA 1
ATOM 845 C C . LEU A 1 127 ? 68.554 68.006 16.315 1.00 11.43 107 LEU X C 1
ATOM 846 O O . LEU A 1 127 ? 69.235 67.480 17.187 1.00 11.11 107 LEU X O 1
ATOM 851 N N . CYS A 1 128 ? 68.499 69.317 16.096 1.00 11.20 108 CYS X N 1
ATOM 852 C CA . CYS A 1 128 ? 69.319 70.287 16.819 1.00 12.19 108 CYS X CA 1
ATOM 853 C C . CYS A 1 128 ? 69.168 70.118 18.318 1.00 11.59 108 CYS X C 1
ATOM 854 O O . CYS A 1 128 ? 68.053 70.204 18.815 1.00 10.82 108 CYS X O 1
ATOM 857 N N . GLY A 1 129 ? 70.289 69.901 19.008 1.00 12.20 109 GLY X N 1
ATOM 858 C CA . GLY A 1 129 ? 70.301 69.810 20.476 1.00 12.28 109 GLY X CA 1
ATOM 859 C C . GLY A 1 129 ? 69.639 68.536 20.993 1.00 12.83 109 GLY X C 1
ATOM 860 O O . GLY A 1 129 ? 69.351 68.414 22.210 1.00 12.77 109 GLY X O 1
ATOM 861 N N . ALA A 1 130 ? 69.351 67.586 20.087 1.00 11.87 110 ALA X N 1
ATOM 862 C CA . ALA A 1 130 ? 68.801 66.280 20.525 1.00 11.98 110 ALA X CA 1
ATOM 863 C C . ALA A 1 130 ? 69.850 65.428 21.237 1.00 11.95 110 ALA X C 1
ATOM 864 O O . ALA A 1 130 ? 71.033 65.518 20.947 1.00 12.10 110 ALA X O 1
ATOM 866 N N . ASN A 1 131 ? 69.387 64.590 22.155 1.00 11.73 111 ASN X N 1
ATOM 867 C CA . ASN A 1 131 ? 70.220 63.617 22.793 1.00 12.21 111 ASN X CA 1
ATOM 868 C C . ASN A 1 131 ? 70.011 62.252 22.105 1.00 11.66 111 ASN X C 1
ATOM 869 O O . ASN A 1 131 ? 68.996 61.593 22.324 1.00 11.22 111 ASN X O 1
ATOM 874 N N . LEU A 1 132 ? 70.990 61.835 21.307 1.00 10.83 112 LEU X N 1
ATOM 875 C CA . LEU A 1 132 ? 70.912 60.561 20.585 1.00 11.77 112 LEU X CA 1
ATOM 876 C C . LEU A 1 132 ? 71.858 59.535 21.178 1.00 12.41 112 LEU X C 1
ATOM 877 O O . LEU A 1 132 ? 72.284 58.587 20.485 1.00 12.02 112 LEU X O 1
ATOM 882 N N . ASN A 1 133 ? 72.201 59.702 22.460 1.00 12.86 113 ASN X N 1
ATOM 883 C CA . ASN A 1 133 ? 73.142 58.779 23.095 1.00 13.39 113 ASN X CA 1
ATOM 884 C C . ASN A 1 133 ? 72.711 57.337 22.894 1.00 12.08 113 ASN X C 1
ATOM 885 O O . ASN A 1 133 ? 71.592 56.975 23.230 1.00 12.35 113 ASN X O 1
ATOM 890 N N . SER A 1 134 ? 73.641 56.520 22.408 1.00 11.59 114 SER X N 1
ATOM 891 C CA . SER A 1 134 ? 73.438 55.086 22.153 1.00 12.01 114 SER X CA 1
ATOM 892 C C . SER A 1 134 ? 72.255 54.758 21.214 1.00 11.82 114 SER X C 1
ATOM 893 O O . SER A 1 134 ? 71.786 53.628 21.206 1.00 12.46 114 SER X O 1
ATOM 896 N N . ALA A 1 135 ? 71.796 55.729 20.424 1.00 10.61 115 ALA X N 1
ATOM 897 C CA . ALA A 1 135 ? 70.703 55.457 19.488 1.00 10.18 115 ALA X CA 1
ATOM 898 C C . ALA A 1 135 ? 71.211 54.614 18.297 1.00 9.64 115 ALA X C 1
ATOM 899 O O . ALA A 1 135 ? 72.403 54.700 17.933 1.00 9.43 115 ALA X O 1
ATOM 901 N N . ASN A 1 136 ? 70.313 53.828 17.695 1.00 9.57 116 ASN X N 1
ATOM 902 C CA . ASN A 1 136 ? 70.656 53.014 16.527 1.00 9.27 116 ASN X CA 1
ATOM 903 C C . ASN A 1 136 ? 70.056 53.608 15.253 1.00 8.83 116 ASN X C 1
ATOM 904 O O . ASN A 1 136 ? 68.869 53.449 14.992 1.00 8.53 116 ASN X O 1
ATOM 909 N N . LEU A 1 137 ? 70.880 54.308 14.487 1.00 7.66 117 LEU X N 1
ATOM 910 C CA . LEU A 1 137 ? 70.445 54.911 13.214 1.00 8.32 117 LEU X CA 1
ATOM 911 C C . LEU A 1 137 ? 71.190 54.231 12.063 1.00 8.37 117 LEU X C 1
ATOM 912 O O . LEU A 1 137 ? 71.469 54.850 11.046 1.00 7.72 117 LEU X O 1
ATOM 917 N N . SER A 1 138 ? 71.523 52.952 12.242 1.00 8.18 118 SER X N 1
ATOM 918 C CA . SER A 1 138 ? 72.243 52.182 11.192 1.00 7.71 118 SER X CA 1
ATOM 919 C C . SER A 1 138 ? 71.439 52.228 9.870 1.00 7.80 118 SER X C 1
ATOM 920 O O . SER A 1 138 ? 70.229 52.008 9.865 1.00 7.00 118 SER X O 1
ATOM 923 N N . ARG A 1 139 ? 72.131 52.538 8.771 1.00 8.60 119 ARG X N 1
ATOM 924 C CA . ARG A 1 139 ? 71.517 52.634 7.430 1.00 9.68 119 ARG X CA 1
ATOM 925 C C . ARG A 1 139 ? 70.344 53.611 7.298 1.00 9.30 119 ARG X C 1
ATOM 926 O O . ARG A 1 139 ? 69.501 53.462 6.387 1.00 8.80 119 ARG X O 1
ATOM 934 N N . CYS A 1 140 ? 70.280 54.623 8.169 1.00 8.52 120 CYS X N 1
ATOM 935 C CA . CYS A 1 140 ? 69.219 55.615 8.039 1.00 10.23 120 CYS X CA 1
ATOM 936 C C . CYS A 1 140 ? 69.559 56.609 6.898 1.00 9.76 120 CYS X C 1
ATOM 937 O O . CYS A 1 140 ? 70.729 56.701 6.448 1.00 9.99 120 CYS X O 1
ATOM 940 N N . LEU A 1 141 ? 68.554 57.348 6.431 1.00 9.07 121 LEU X N 1
ATOM 941 C CA . LEU A 1 141 ? 68.764 58.442 5.488 1.00 10.10 121 LEU X CA 1
ATOM 942 C C . LEU A 1 141 ? 68.701 59.771 6.241 1.00 9.67 121 LEU X C 1
ATOM 943 O O . LEU A 1 141 ? 67.696 60.053 6.905 1.00 9.57 121 LEU X O 1
ATOM 948 N N . LEU A 1 142 ? 69.754 60.570 6.117 1.00 8.20 122 LEU X N 1
ATOM 949 C CA . LEU A 1 142 ? 69.873 61.816 6.894 1.00 9.08 122 LEU X CA 1
ATOM 950 C C . LEU A 1 142 ? 70.252 62.951 5.950 1.00 8.76 122 LEU X C 1
ATOM 951 O O . LEU A 1 142 ? 70.854 63.953 6.331 1.00 8.68 122 LEU X O 1
ATOM 956 N N . PHE A 1 143 ? 69.867 62.790 4.687 1.00 9.13 123 PHE X N 1
ATOM 957 C CA . PHE A 1 143 ? 70.194 63.799 3.703 1.00 10.41 123 PHE X CA 1
ATOM 958 C C . PHE A 1 143 ? 69.808 65.229 4.157 1.00 9.84 123 PHE X C 1
ATOM 959 O O . PHE A 1 143 ? 68.640 65.497 4.481 1.00 8.56 123 PHE X O 1
ATOM 967 N N . GLN A 1 144 ? 70.790 66.139 4.171 1.00 10.14 124 GLN X N 1
ATOM 968 C CA . GLN A 1 144 ? 70.546 67.556 4.494 1.00 11.69 124 GLN X CA 1
ATOM 969 C C . GLN A 1 144 ? 69.896 67.768 5.873 1.00 11.35 124 GLN X C 1
ATOM 970 O O . GLN A 1 144 ? 69.246 68.786 6.100 1.00 12.15 124 GLN X O 1
ATOM 976 N N . ALA A 1 145 ? 70.073 66.826 6.801 1.00 10.70 125 ALA X N 1
ATOM 977 C CA . ALA A 1 145 ? 69.512 66.996 8.155 1.00 10.67 125 ALA X CA 1
ATOM 978 C C . ALA A 1 145 ? 70.285 68.040 8.957 1.00 11.06 125 ALA X C 1
ATOM 979 O O . ALA A 1 145 ? 71.468 68.280 8.693 1.00 11.23 125 ALA X O 1
ATOM 981 N N . ASP A 1 146 ? 69.619 68.652 9.937 1.00 11.08 126 ASP X N 1
ATOM 982 C CA . ASP A 1 146 ? 70.249 69.725 10.701 1.00 11.92 126 ASP X CA 1
ATOM 983 C C . ASP A 1 146 ? 70.559 69.157 12.068 1.00 11.79 126 ASP X C 1
ATOM 984 O O . ASP A 1 146 ? 69.637 68.803 12.809 1.00 11.51 126 ASP X O 1
ATOM 989 N N . LEU A 1 147 ? 71.844 69.030 12.381 1.00 10.77 127 LEU X N 1
ATOM 990 C CA . LEU A 1 147 ? 72.239 68.539 13.705 1.00 11.02 127 LEU X CA 1
ATOM 991 C C . LEU A 1 147 ? 73.109 69.557 14.439 1.00 10.63 127 LEU X C 1
ATOM 992 O O . LEU A 1 147 ? 73.914 69.173 15.301 1.00 9.99 127 LEU X O 1
ATOM 997 N N . ARG A 1 148 ? 72.977 70.834 14.063 1.00 11.71 128 ARG X N 1
ATOM 998 C CA . ARG A 1 148 ? 73.678 71.935 14.781 1.00 12.97 128 ARG X CA 1
ATOM 999 C C . ARG A 1 148 ? 73.074 72.087 16.180 1.00 13.42 128 ARG X C 1
ATOM 1000 O O . ARG A 1 148 ? 72.025 71.522 16.448 1.00 13.41 128 ARG X O 1
ATOM 1008 N N . PRO A 1 149 ? 73.733 72.848 17.087 1.00 14.12 129 PRO X N 1
ATOM 1009 C CA . PRO A 1 149 ? 73.124 73.047 18.422 1.00 14.59 129 PRO X CA 1
ATOM 1010 C C . PRO A 1 149 ? 71.734 73.723 18.389 1.00 14.91 129 PRO X C 1
ATOM 1011 O O . PRO A 1 149 ? 71.445 74.547 17.516 1.00 15.46 129 PRO X O 1
ATOM 1015 N N . SER A 1 150 ? 70.876 73.364 19.332 1.00 15.62 130 SER X N 1
ATOM 1016 C CA . SER A 1 150 ? 69.679 74.155 19.585 1.00 16.34 130 SER X CA 1
ATOM 1017 C C . SER A 1 150 ? 70.129 75.420 20.364 1.00 17.66 130 SER X C 1
ATOM 1018 O O . SER A 1 150 ? 71.336 75.656 20.545 1.00 17.47 130 SER X O 1
ATOM 1021 N N . SER A 1 151 ? 69.181 76.225 20.835 1.00 19.00 131 SER X N 1
ATOM 1022 C CA . SER A 1 151 ? 69.556 77.408 21.631 1.00 20.42 131 SER X CA 1
ATOM 1023 C C . SER A 1 151 ? 69.960 77.012 23.056 1.00 20.52 131 SER X C 1
ATOM 1024 O O . SER A 1 151 ? 70.389 77.871 23.850 1.00 20.01 131 SER X O 1
ATOM 1027 N N . ASN A 1 152 ? 69.846 75.716 23.371 1.00 20.65 132 ASN X N 1
ATOM 1028 C CA . ASN A 1 152 ? 70.091 75.197 24.732 1.00 20.74 132 ASN X CA 1
ATOM 1029 C C . ASN A 1 152 ? 71.283 74.244 24.895 1.00 20.03 132 ASN X C 1
ATOM 1030 O O . ASN A 1 152 ? 71.913 74.198 25.958 1.00 19.66 132 ASN X O 1
ATOM 1035 N N . GLN A 1 153 ? 71.579 73.441 23.871 1.00 18.74 133 GLN X N 1
ATOM 1036 C CA . GLN A 1 153 ? 72.758 72.548 23.926 1.00 17.85 133 GLN X CA 1
ATOM 1037 C C . GLN A 1 153 ? 73.166 72.028 22.546 1.00 17.15 133 GLN X C 1
ATOM 1038 O O . GLN A 1 153 ? 72.346 72.042 21.609 1.00 14.93 133 GLN X O 1
ATOM 1044 N N . ARG A 1 154 ? 74.421 71.567 22.435 1.00 16.14 134 ARG X N 1
ATOM 1045 C CA . ARG A 1 154 ? 74.898 70.925 21.201 1.00 15.62 134 ARG X CA 1
ATOM 1046 C C . ARG A 1 154 ? 74.177 69.585 21.027 1.00 15.04 134 ARG X C 1
ATOM 1047 O O . ARG A 1 154 ? 73.614 69.041 21.974 1.00 13.91 134 ARG X O 1
ATOM 1055 N N . THR A 1 155 ? 74.202 69.050 19.814 1.00 14.44 135 THR X N 1
ATOM 1056 C CA . THR A 1 155 ? 73.630 67.729 19.592 1.00 12.99 135 THR X CA 1
ATOM 1057 C C . THR A 1 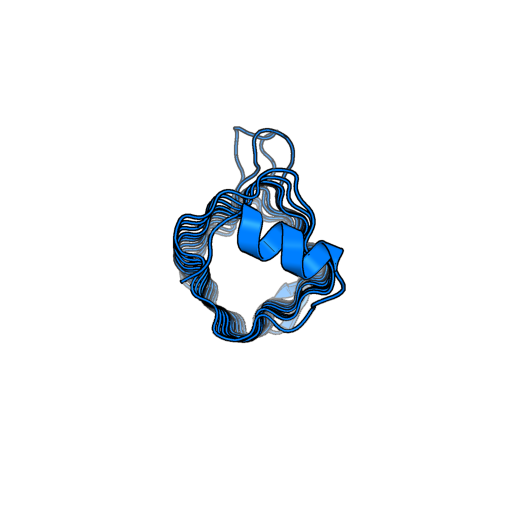155 ? 74.562 66.634 20.121 1.00 12.82 135 THR X C 1
ATOM 1058 O O . THR A 1 155 ? 75.754 66.647 19.849 1.00 13.67 135 THR X O 1
ATOM 1062 N N . ASP A 1 156 ? 74.005 65.707 20.893 1.00 12.89 136 ASP X N 1
ATOM 1063 C CA . ASP A 1 156 ? 74.777 64.620 21.476 1.00 14.16 136 ASP X CA 1
ATOM 1064 C C . ASP A 1 156 ? 74.544 63.287 20.779 1.00 13.19 136 ASP X C 1
ATOM 1065 O O . ASP A 1 156 ? 73.490 62.678 20.937 1.00 12.87 136 ASP X O 1
ATOM 1070 N N . LEU A 1 157 ? 75.546 62.845 20.025 1.00 13.16 137 LEU X N 1
ATOM 1071 C CA . LEU A 1 157 ? 75.496 61.547 19.341 1.00 13.16 137 LEU X CA 1
ATOM 1072 C C . LEU A 1 157 ? 76.493 60.567 19.946 1.00 13.07 137 LEU X C 1
ATOM 1073 O O . LEU A 1 157 ? 77.006 59.678 19.261 1.00 12.45 137 LEU X O 1
ATOM 1078 N N . GLY A 1 158 ? 76.771 60.716 21.242 1.00 12.35 138 GLY X N 1
ATOM 1079 C CA . GLY A 1 158 ? 77.712 59.776 21.888 1.00 12.17 138 GLY X CA 1
ATOM 1080 C C . GLY A 1 158 ? 77.311 58.314 21.671 1.00 12.20 138 GLY X C 1
ATOM 1081 O O . GLY A 1 158 ? 76.160 57.951 21.925 1.00 12.77 138 GLY X O 1
ATOM 1082 N N . TYR A 1 159 ? 78.248 57.470 21.225 1.00 12.04 139 TYR X N 1
ATOM 1083 C CA . TYR A 1 159 ? 77.960 56.032 21.038 1.00 13.39 139 TYR X CA 1
ATOM 1084 C C . TYR A 1 159 ? 76.812 55.726 20.050 1.00 11.85 139 TYR X C 1
ATOM 1085 O O . TYR A 1 159 ? 76.267 54.622 20.027 1.00 11.04 139 TYR X O 1
ATOM 1094 N N . VAL A 1 160 ? 76.459 56.685 19.205 1.00 10.61 140 VAL X N 1
ATOM 1095 C CA . VAL A 1 160 ? 75.418 56.415 18.202 1.00 9.61 140 VAL X CA 1
ATOM 1096 C C . VAL A 1 160 ? 75.934 55.398 17.171 1.00 9.12 140 VAL X C 1
ATOM 1097 O O . VAL A 1 160 ? 77.138 55.333 16.904 1.00 9.87 140 VAL X O 1
ATOM 1101 N N . LEU A 1 161 ? 75.036 54.575 16.630 1.00 9.44 141 LEU X N 1
ATOM 1102 C CA . LEU A 1 161 ? 75.339 53.717 15.478 1.00 8.94 141 LEU X CA 1
ATOM 1103 C C . LEU A 1 161 ? 74.780 54.385 14.226 1.00 9.07 141 LEU X C 1
ATOM 1104 O O . LEU A 1 161 ? 73.566 54.584 14.121 1.00 7.22 141 LEU X O 1
ATOM 1109 N N . LEU A 1 162 ? 75.685 54.731 13.311 1.00 8.05 142 LEU X N 1
ATOM 1110 C CA . LEU A 1 162 ? 75.339 55.343 12.034 1.00 8.32 142 LEU X CA 1
ATOM 1111 C C . LEU A 1 162 ? 75.959 54.525 10.918 1.00 8.39 142 LEU X C 1
ATOM 1112 O O . LEU A 1 162 ? 76.242 55.034 9.844 1.00 8.42 142 LEU X O 1
ATOM 1117 N N . THR A 1 163 ? 76.146 53.235 11.174 1.00 9.18 143 THR X N 1
ATOM 1118 C CA . THR A 1 163 ? 76.818 52.351 10.211 1.00 8.31 143 THR X CA 1
ATOM 1119 C C . THR A 1 163 ? 76.037 52.301 8.891 1.00 7.86 143 THR X C 1
ATOM 1120 O O . THR A 1 163 ? 74.832 51.998 8.880 1.00 7.73 143 THR X O 1
ATOM 1124 N N . GLY A 1 164 ? 76.730 52.571 7.779 1.00 8.42 144 GLY X N 1
ATOM 1125 C CA . GLY A 1 164 ? 76.108 52.525 6.435 1.00 8.50 144 GLY X CA 1
ATOM 1126 C C . GLY A 1 164 ? 75.027 53.580 6.189 1.00 8.84 144 GLY X C 1
ATOM 1127 O O . GLY A 1 164 ? 74.319 53.505 5.189 1.00 7.96 144 GLY X O 1
ATOM 1128 N N . ALA A 1 165 ? 74.880 54.548 7.100 1.00 8.22 145 ALA X N 1
ATOM 1129 C CA . ALA A 1 165 ? 73.888 55.637 6.931 1.00 8.54 145 ALA X CA 1
ATOM 1130 C C . ALA A 1 165 ? 74.339 56.634 5.879 1.00 9.05 145 ALA X C 1
ATOM 1131 O O . ALA A 1 165 ? 75.540 56.724 5.541 1.00 9.09 145 ALA X O 1
ATOM 1133 N N . ASP A 1 166 ? 73.394 57.401 5.351 1.00 8.57 146 ASP X N 1
ATOM 1134 C CA . ASP A 1 166 ? 73.776 58.417 4.380 1.00 9.73 146 ASP X CA 1
ATOM 1135 C C . ASP A 1 166 ? 73.450 59.804 4.937 1.00 8.92 146 ASP X C 1
ATOM 1136 O O . ASP A 1 166 ? 72.275 60.183 5.038 1.00 8.16 146 ASP X O 1
ATOM 1141 N N . LEU A 1 167 ? 74.501 60.549 5.295 1.00 7.69 147 LEU X N 1
ATOM 1142 C CA . LEU A 1 167 ? 74.373 61.885 5.876 1.00 9.61 147 LEU X CA 1
ATOM 1143 C C . LEU A 1 167 ? 74.874 62.939 4.898 1.00 9.38 147 LEU X C 1
ATOM 1144 O O . LEU A 1 167 ? 75.372 63.989 5.322 1.00 9.06 147 LEU X O 1
ATOM 1149 N N . SER A 1 168 ? 74.763 62.663 3.590 1.00 8.74 148 SER X N 1
ATOM 1150 C CA . SER A 1 168 ? 75.227 63.639 2.594 1.00 8.76 148 SER X CA 1
ATOM 1151 C C . SER A 1 168 ? 74.568 64.990 2.867 1.00 8.46 148 SER X C 1
ATOM 1152 O O . SER A 1 168 ? 73.350 65.065 3.084 1.00 7.54 148 SER X O 1
ATOM 1155 N N . TYR A 1 169 ? 75.395 66.038 2.897 1.00 9.42 149 TYR X N 1
ATOM 1156 C CA . TYR A 1 169 ? 74.951 67.428 3.100 1.00 10.09 149 TYR X CA 1
ATOM 1157 C C . TYR A 1 169 ? 74.422 67.718 4.510 1.00 10.23 149 TYR X C 1
ATOM 1158 O O . TYR A 1 169 ? 73.907 68.811 4.727 1.00 9.55 149 TYR X O 1
ATOM 1167 N N . ALA A 1 170 ? 74.499 66.758 5.439 1.00 9.83 150 ALA X N 1
ATOM 1168 C CA . ALA A 1 170 ? 73.998 67.024 6.804 1.00 10.03 150 ALA X CA 1
ATOM 1169 C C . ALA A 1 170 ? 74.870 68.070 7.522 1.00 10.98 150 ALA X C 1
ATOM 1170 O O . ALA A 1 170 ? 76.069 68.190 7.243 1.00 11.05 150 ALA X O 1
ATOM 1172 N N . ASP A 1 171 ? 74.279 68.806 8.463 1.00 10.64 151 ASP X N 1
ATOM 1173 C CA . ASP A 1 171 ? 75.016 69.867 9.152 1.00 10.86 151 ASP X CA 1
ATOM 1174 C C . ASP A 1 171 ? 75.278 69.413 10.596 1.00 10.03 151 ASP X C 1
ATOM 1175 O O . ASP A 1 171 ? 74.351 69.355 11.394 1.00 10.45 151 ASP X O 1
ATOM 1180 N N . LEU A 1 172 ? 76.514 69.050 10.916 1.00 9.34 152 LEU X N 1
ATOM 1181 C CA . LEU A 1 172 ? 76.827 68.506 12.252 1.00 9.90 152 LEU X CA 1
ATOM 1182 C C . LEU A 1 172 ? 77.763 69.436 13.019 1.00 10.37 152 LEU X C 1
ATOM 1183 O O . LEU A 1 172 ? 78.474 68.998 13.912 1.00 10.70 152 LEU X O 1
ATOM 1188 N N . ARG A 1 173 ? 77.785 70.713 12.651 1.00 11.01 153 ARG X N 1
ATOM 1189 C CA . ARG A 1 173 ? 78.663 71.674 13.354 1.00 11.57 153 ARG X CA 1
ATOM 1190 C C . ARG A 1 173 ? 78.426 71.628 14.872 1.00 12.00 153 ARG X C 1
ATOM 1191 O O . ARG A 1 173 ? 77.286 71.598 15.321 1.00 11.98 153 ARG X O 1
ATOM 1199 N N . ALA A 1 174 ? 79.528 71.560 15.623 1.00 12.83 154 ALA X N 1
ATOM 1200 C CA . ALA A 1 174 ? 79.542 71.480 17.077 1.00 13.47 154 ALA X CA 1
ATOM 1201 C C . ALA A 1 174 ? 78.928 70.224 17.647 1.00 14.22 154 ALA X C 1
ATOM 1202 O O . ALA A 1 174 ? 78.743 70.146 18.862 1.00 15.03 154 ALA X O 1
ATOM 1204 N N . ALA A 1 175 ? 78.613 69.228 16.808 1.00 13.99 155 ALA X N 1
ATOM 1205 C CA . ALA A 1 175 ? 77.969 68.023 17.346 1.00 14.03 155 ALA X CA 1
ATOM 1206 C C . ALA A 1 175 ? 78.984 67.230 18.140 1.00 14.18 155 ALA X C 1
ATOM 1207 O O . ALA A 1 175 ? 80.157 67.196 17.781 1.00 15.31 155 ALA X O 1
ATOM 1209 N N . SER A 1 176 ? 78.540 66.594 19.218 1.00 14.53 156 SER X N 1
ATOM 1210 C CA . SER A 1 176 ? 79.405 65.703 19.962 1.00 14.67 156 SER X CA 1
ATOM 1211 C C . SER A 1 176 ? 79.180 64.253 19.523 1.00 14.75 156 SER X C 1
ATOM 1212 O O . SER A 1 176 ? 78.089 63.705 19.712 1.00 16.10 156 SER X O 1
ATOM 1215 N N . LEU A 1 177 ? 80.220 63.632 18.967 1.00 13.83 157 LEU X N 1
ATOM 1216 C CA . LEU A 1 177 ? 80.140 62.290 18.390 1.00 13.63 157 LEU X CA 1
ATOM 1217 C C . LEU A 1 177 ? 81.119 61.297 19.026 1.00 13.25 157 LEU X C 1
ATOM 1218 O O . LEU A 1 177 ? 81.697 60.451 18.333 1.00 12.72 157 LEU X O 1
ATOM 1223 N N . HIS A 1 178 ? 81.326 61.423 20.340 1.00 12.75 158 HIS X N 1
ATOM 1224 C CA . HIS A 1 178 ? 82.270 60.554 21.057 1.00 13.06 158 HIS X CA 1
ATOM 1225 C C . HIS A 1 178 ? 81.888 59.092 20.883 1.00 12.37 158 HIS X C 1
ATOM 1226 O O . HIS A 1 178 ? 80.757 58.720 21.173 1.00 12.66 158 HIS X O 1
ATOM 1233 N N . HIS A 1 179 ? 82.834 58.288 20.397 1.00 11.43 159 HIS X N 1
ATOM 1234 C CA . HIS A 1 179 ? 82.664 56.848 20.221 1.00 13.65 159 HIS X CA 1
ATOM 1235 C C . HIS A 1 179 ? 81.526 56.490 19.266 1.00 12.33 159 HIS X C 1
ATOM 1236 O O . HIS A 1 179 ? 80.974 55.391 19.348 1.00 12.18 159 HIS X O 1
ATOM 1243 N N . ALA A 1 180 ? 81.196 57.410 18.353 1.00 10.94 160 ALA X N 1
ATOM 1244 C CA . ALA A 1 180 ? 80.151 57.121 17.371 1.00 10.48 160 ALA X CA 1
ATOM 1245 C C . ALA A 1 180 ? 80.701 56.097 16.370 1.00 10.10 160 ALA X C 1
ATOM 1246 O O . ALA A 1 180 ? 81.924 56.017 16.115 1.00 10.50 160 ALA X O 1
ATOM 1248 N N . ASN A 1 181 ? 79.808 55.321 15.780 1.00 9.88 161 ASN X N 1
ATOM 1249 C CA . ASN A 1 181 ? 80.188 54.392 14.719 1.00 9.05 161 ASN X CA 1
ATOM 1250 C C . ASN A 1 181 ? 79.634 54.937 13.389 1.00 8.48 161 ASN X C 1
ATOM 1251 O O . ASN A 1 181 ? 78.434 54.990 13.204 1.00 7.67 161 ASN X O 1
ATOM 1256 N N . LEU A 1 182 ? 80.502 55.407 12.501 1.00 7.94 162 LEU X N 1
ATOM 1257 C CA . LEU A 1 182 ? 80.063 55.878 11.189 1.00 8.47 162 LEU X CA 1
ATOM 1258 C C . LEU A 1 182 ? 80.681 55.013 10.111 1.00 8.90 162 LEU X C 1
ATOM 1259 O O . LEU A 1 182 ? 80.980 55.503 9.002 1.00 7.71 162 LEU X O 1
ATOM 1264 N N . ASP A 1 183 ? 80.908 53.732 10.430 1.00 9.09 163 ASP X N 1
ATOM 1265 C CA . ASP A 1 183 ? 81.617 52.826 9.483 1.00 9.17 163 ASP X CA 1
ATOM 1266 C C . ASP A 1 183 ? 80.804 52.667 8.211 1.00 8.97 163 ASP X C 1
ATOM 1267 O O . ASP A 1 183 ? 79.595 52.461 8.276 1.00 9.44 163 ASP X O 1
ATOM 1272 N N . GLY A 1 184 ? 81.455 52.764 7.054 1.00 9.70 164 GLY X N 1
ATOM 1273 C CA . GLY A 1 184 ? 80.738 52.662 5.784 1.00 9.93 164 GLY X CA 1
ATOM 1274 C C . GLY A 1 184 ? 79.713 53.767 5.487 1.00 10.23 164 GLY X C 1
ATOM 1275 O O . GLY A 1 184 ? 79.004 53.682 4.485 1.00 10.01 164 GLY X O 1
ATOM 1276 N N . ALA A 1 185 ? 79.624 54.796 6.338 1.00 9.08 165 ALA X N 1
ATOM 1277 C CA . ALA A 1 185 ? 78.626 55.862 6.145 1.00 9.17 165 ALA X CA 1
ATOM 1278 C C . ALA A 1 185 ? 79.039 56.765 4.969 1.00 10.13 165 ALA X C 1
ATOM 1279 O O . ALA A 1 185 ? 80.234 56.895 4.647 1.00 9.69 165 ALA X O 1
ATOM 1281 N N . LYS A 1 186 ? 78.045 57.393 4.354 1.00 9.73 166 LYS X N 1
ATOM 1282 C CA . LYS A 1 186 ? 78.275 58.414 3.336 1.00 11.52 166 LYS X CA 1
ATOM 1283 C C . LYS A 1 186 ? 78.160 59.790 3.987 1.00 10.35 166 LYS X C 1
ATOM 1284 O O . LYS A 1 186 ? 77.108 60.147 4.497 1.00 9.15 166 LYS X O 1
ATOM 1290 N N . LEU A 1 187 ? 79.254 60.546 3.972 1.00 9.91 167 LEU X N 1
ATOM 1291 C CA . LEU A 1 187 ? 79.326 61.824 4.686 1.00 9.62 167 LEU X CA 1
ATOM 1292 C C . LEU A 1 187 ? 79.678 62.923 3.684 1.00 9.94 167 LEU X C 1
ATOM 1293 O O . LEU A 1 187 ? 80.250 63.954 4.036 1.00 9.46 167 LEU X O 1
ATOM 1298 N N . CYS A 1 188 ? 79.349 62.671 2.408 1.00 10.06 168 CYS X N 1
ATOM 1299 C CA . CYS A 1 188 ? 79.722 63.590 1.325 1.00 10.71 168 CYS X CA 1
ATOM 1300 C C . CYS A 1 188 ? 79.186 64.978 1.588 1.00 9.94 168 CYS X C 1
ATOM 1301 O O . CYS A 1 188 ? 78.001 65.151 1.786 1.00 10.10 168 CYS X O 1
ATOM 1304 N N . ARG A 1 189 ? 80.059 65.971 1.540 1.00 10.33 169 ARG X N 1
ATOM 1305 C CA . ARG A 1 189 ? 79.659 67.366 1.739 1.00 10.61 169 ARG X CA 1
ATOM 1306 C C . ARG A 1 189 ? 79.023 67.624 3.121 1.00 10.99 169 ARG X C 1
ATOM 1307 O O . ARG A 1 189 ? 78.342 68.617 3.287 1.00 11.12 169 ARG X O 1
ATOM 1315 N N . ALA A 1 190 ? 79.209 66.730 4.094 1.00 10.20 170 ALA X N 1
ATOM 1316 C CA . ALA A 1 190 ? 78.674 66.961 5.452 1.00 10.59 170 ALA X CA 1
ATOM 1317 C C . ALA A 1 190 ? 79.563 67.979 6.175 1.00 10.84 170 ALA X C 1
ATOM 1318 O O . ALA A 1 190 ? 80.778 68.022 5.935 1.00 11.38 170 ALA X O 1
ATOM 1320 N N . ASN A 1 191 ? 78.963 68.801 7.046 1.00 11.14 171 ASN X N 1
ATOM 1321 C CA . ASN A 1 191 ? 79.688 69.894 7.704 1.00 11.42 171 ASN X CA 1
ATOM 1322 C C . ASN A 1 191 ? 79.996 69.492 9.131 1.00 11.66 171 ASN X C 1
ATOM 1323 O O . ASN A 1 191 ? 79.084 69.408 9.941 1.00 11.31 171 ASN X O 1
ATOM 1328 N N . PHE A 1 192 ? 81.272 69.245 9.426 1.00 11.31 172 PHE X N 1
ATOM 1329 C CA . PHE A 1 192 ? 81.709 68.909 10.780 1.00 13.17 172 PHE X CA 1
ATOM 1330 C C . PHE A 1 192 ? 82.540 70.056 11.396 1.00 13.57 172 PHE X C 1
ATOM 1331 O O . PHE A 1 192 ? 83.332 69.829 12.314 1.00 15.31 172 PHE X O 1
ATOM 1339 N N . GLY A 1 193 ? 82.359 71.275 10.889 1.00 13.93 173 GLY X N 1
ATOM 1340 C CA . GLY A 1 193 ? 83.161 72.430 11.317 1.00 13.54 173 GLY X CA 1
ATOM 1341 C C . GLY A 1 193 ? 82.705 73.064 12.617 1.00 14.03 173 GLY X C 1
ATOM 1342 O O . GLY A 1 193 ? 81.856 72.532 13.336 1.00 12.95 173 GLY X O 1
ATOM 1343 N N . ARG A 1 194 ? 83.283 74.217 12.922 1.00 14.88 174 ARG X N 1
ATOM 1344 C CA . ARG A 1 194 ? 82.898 74.999 14.112 1.00 15.51 174 ARG X CA 1
ATOM 1345 C C . ARG A 1 194 ? 81.612 75.746 13.861 1.00 16.50 174 ARG X C 1
ATOM 1346 O O . ARG A 1 194 ? 81.317 76.131 12.727 1.00 16.55 174 ARG X O 1
ATOM 1354 N N . THR A 1 195 ? 80.860 76.010 14.915 1.00 17.52 175 THR X N 1
ATOM 1355 C CA . THR A 1 195 ? 79.853 77.063 14.797 1.00 19.20 175 THR X CA 1
ATOM 1356 C C . THR A 1 195 ? 80.097 78.216 15.781 1.00 19.12 175 THR X C 1
ATOM 1357 O O . THR A 1 195 ? 80.217 77.997 16.985 1.00 16.97 175 THR X O 1
ATOM 1361 N N . ILE A 1 196 ? 80.164 79.428 15.238 1.00 20.42 176 ILE X N 1
ATOM 1362 C CA . ILE A 1 196 ? 80.438 80.622 16.040 1.00 23.46 176 ILE X CA 1
ATOM 1363 C C . ILE A 1 196 ? 79.264 80.912 16.972 1.00 24.24 176 ILE X C 1
ATOM 1364 O O . ILE A 1 196 ? 79.441 81.504 18.033 1.00 25.69 176 ILE X O 1
ATOM 1369 N N . GLN A 1 197 ? 78.075 80.440 16.607 1.00 24.18 177 GLN X N 1
ATOM 1370 C CA . GLN A 1 197 ? 76.887 80.620 17.445 1.00 25.23 177 GLN X CA 1
ATOM 1371 C C . GLN A 1 197 ? 76.996 79.876 18.767 1.00 23.24 177 GLN X C 1
ATOM 1372 O O . GLN A 1 197 ? 76.322 80.224 19.726 1.00 23.85 177 GLN X O 1
ATOM 1378 N N . TRP A 1 198 ? 77.823 78.835 18.824 1.00 21.03 178 TRP X N 1
ATOM 1379 C CA . TRP A 1 198 ? 77.862 78.021 20.029 1.00 19.21 178 TRP X CA 1
ATOM 1380 C C . TRP A 1 198 ? 79.290 77.802 20.548 1.00 18.32 178 TRP X C 1
ATOM 1381 O O . TRP A 1 198 ? 79.858 76.723 20.417 1.00 16.98 178 TRP X O 1
ATOM 1392 N N . GLY A 1 199 ? 79.883 78.848 21.117 1.00 17.62 179 GLY X N 1
ATOM 1393 C CA . GLY A 1 199 ? 81.225 78.724 21.683 1.00 16.85 179 GLY X CA 1
ATOM 1394 C C . GLY A 1 199 ? 82.349 78.474 20.686 1.00 16.57 179 GLY X C 1
ATOM 1395 O O . GLY A 1 199 ? 83.448 78.130 21.093 1.00 15.65 179 GLY X O 1
ATOM 1396 N N . ASN A 1 200 ? 82.077 78.642 19.386 1.00 15.81 180 ASN X N 1
ATOM 1397 C CA . ASN A 1 200 ? 83.016 78.245 18.322 1.00 16.37 180 ASN X CA 1
ATOM 1398 C C . ASN A 1 200 ? 83.406 76.751 18.411 1.00 15.33 180 ASN X C 1
ATOM 1399 O O . ASN A 1 200 ? 84.480 76.358 17.982 1.00 16.39 180 ASN X O 1
ATOM 1404 N N . LEU A 1 201 ? 82.533 75.935 18.975 1.00 13.98 181 LEU X N 1
ATOM 1405 C CA . LEU A 1 201 ? 82.819 74.500 19.102 1.00 14.43 181 LEU X CA 1
ATOM 1406 C C . LEU A 1 201 ? 82.794 73.792 17.753 1.00 13.54 181 LEU X C 1
ATOM 1407 O O . LEU A 1 201 ? 81.867 73.984 16.970 1.00 13.04 181 LEU X O 1
ATOM 1412 N N . ALA A 1 202 ? 83.797 72.978 17.503 1.00 13.59 182 ALA X N 1
ATOM 1413 C CA . ALA A 1 202 ? 83.792 72.117 16.320 1.00 14.59 182 ALA X CA 1
ATOM 1414 C C . ALA A 1 202 ? 83.095 70.788 16.637 1.00 14.03 182 ALA X C 1
ATOM 1415 O O . ALA A 1 202 ? 82.814 70.486 17.813 1.00 12.64 182 ALA X O 1
ATOM 1417 N N . ALA A 1 203 ? 82.786 69.999 15.602 1.00 13.35 183 ALA X N 1
ATOM 1418 C CA . ALA A 1 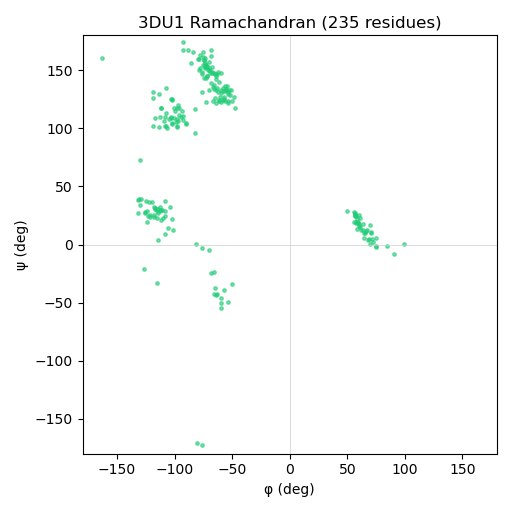203 ? 82.284 68.654 15.834 1.00 12.87 183 ALA X CA 1
ATOM 1419 C C . ALA A 1 203 ? 83.396 67.894 16.510 1.00 12.14 183 ALA X C 1
ATOM 1420 O O . ALA A 1 203 ? 84.552 68.094 16.181 1.00 12.17 183 ALA X O 1
ATOM 1422 N N . ASP A 1 204 ? 83.035 67.028 17.452 1.00 11.97 184 ASP X N 1
ATOM 1423 C CA . ASP A 1 204 ? 83.997 66.289 18.252 1.00 12.82 184 ASP X CA 1
ATOM 1424 C C . ASP A 1 204 ? 83.802 64.796 18.018 1.00 12.70 184 ASP X C 1
ATOM 1425 O O . ASP A 1 204 ? 82.911 64.185 18.599 1.00 11.44 184 ASP X O 1
ATOM 1430 N N . LEU A 1 205 ? 84.677 64.215 17.207 1.00 13.38 185 LEU X N 1
ATOM 1431 C CA . LEU A 1 205 ? 84.604 62.799 16.871 1.00 14.32 185 LEU X CA 1
ATOM 1432 C C . LEU A 1 205 ? 85.665 61.980 17.618 1.00 14.07 185 LEU X C 1
ATOM 1433 O O . LEU A 1 205 ? 86.174 60.999 17.080 1.00 12.81 185 LEU X O 1
ATOM 1438 N N . SER A 1 206 ? 86.011 62.398 18.845 1.00 14.58 186 SER X N 1
ATOM 1439 C CA . SER A 1 206 ? 86.999 61.675 19.657 1.00 13.98 186 SER X CA 1
ATOM 1440 C C . SER A 1 206 ? 86.624 60.201 19.805 1.00 13.68 186 SER X C 1
ATOM 1441 O O . SER A 1 206 ? 85.545 59.880 20.282 1.00 13.40 186 SER X O 1
ATOM 1444 N N . GLY A 1 207 ? 87.509 59.295 19.371 1.00 13.39 187 GLY X N 1
ATOM 1445 C CA . GLY A 1 207 ? 87.266 57.859 19.572 1.00 12.22 187 GLY X CA 1
ATOM 1446 C C . GLY A 1 207 ? 86.209 57.259 18.631 1.00 12.39 187 GLY X C 1
ATOM 1447 O O . GLY A 1 207 ? 85.820 56.108 18.781 1.00 13.03 187 GLY X O 1
ATOM 1448 N N . ALA A 1 208 ? 85.722 58.046 17.679 1.00 12.08 188 ALA X N 1
ATOM 1449 C CA . ALA A 1 208 ? 84.680 57.572 16.765 1.00 11.62 188 ALA X CA 1
ATOM 1450 C C . ALA A 1 208 ? 85.303 56.621 15.749 1.00 11.09 188 ALA X C 1
ATOM 1451 O O . ALA A 1 208 ? 86.504 56.649 15.526 1.00 12.07 188 ALA X O 1
ATOM 1453 N N . SER A 1 209 ? 84.500 55.774 15.128 1.00 10.07 189 SER X N 1
ATOM 1454 C CA . SER A 1 209 ? 84.999 54.911 14.064 1.00 9.12 189 SER X CA 1
ATOM 1455 C C . SER A 1 209 ? 84.326 55.356 12.763 1.00 9.48 189 SER X C 1
ATOM 1456 O O . SER A 1 209 ? 83.094 55.518 12.723 1.00 8.08 189 SER X O 1
ATOM 1459 N N . LEU A 1 210 ? 85.141 55.575 11.732 1.00 9.52 190 LEU X N 1
ATOM 1460 C CA . LEU A 1 210 ? 84.680 56.007 10.399 1.00 9.58 190 LEU X CA 1
ATOM 1461 C C . LEU A 1 210 ? 85.328 55.114 9.328 1.00 9.36 190 LEU X C 1
ATOM 1462 O O . LEU A 1 210 ? 85.729 55.579 8.244 1.00 7.95 190 LEU X O 1
ATOM 1467 N N . GLN A 1 211 ? 85.428 53.816 9.636 1.00 9.63 191 GLN X N 1
ATOM 1468 C CA . GLN A 1 211 ? 86.141 52.889 8.763 1.00 9.85 191 GLN X CA 1
ATOM 1469 C C . GLN A 1 211 ? 85.394 52.746 7.471 1.00 9.85 191 GLN X C 1
ATOM 1470 O O . GLN A 1 211 ? 84.205 52.411 7.485 1.00 9.90 191 GLN X O 1
ATOM 1476 N N . GLY A 1 212 ? 86.085 53.029 6.364 1.00 10.14 192 GLY X N 1
ATOM 1477 C CA . GLY A 1 212 ? 85.494 52.878 5.022 1.00 10.63 192 GLY X CA 1
ATOM 1478 C C . GLY A 1 212 ? 84.432 53.927 4.723 1.00 10.57 192 GLY X C 1
ATOM 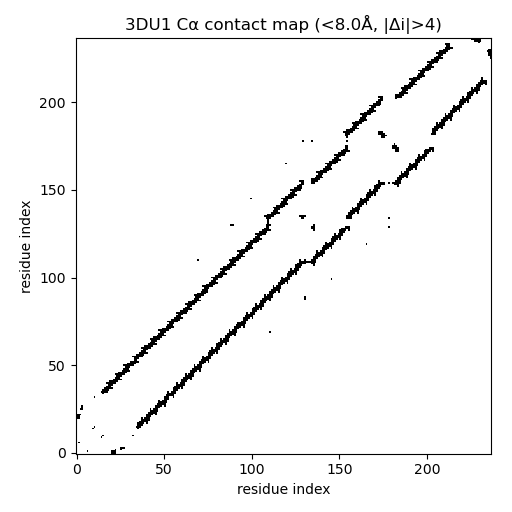1479 O O . GLY A 1 212 ? 83.722 53.823 3.729 1.00 10.63 192 GLY X O 1
ATOM 1480 N N . ALA A 1 213 ? 84.312 54.943 5.579 1.00 9.68 193 ALA X N 1
ATOM 1481 C CA . ALA A 1 213 ? 83.358 56.023 5.320 1.00 9.29 193 ALA X CA 1
ATOM 1482 C C . ALA A 1 213 ? 83.779 56.891 4.115 1.00 9.72 193 ALA X C 1
ATOM 1483 O O . ALA A 1 213 ? 84.959 57.084 3.840 1.00 10.27 193 ALA X O 1
ATOM 1485 N N . ASP A 1 214 ? 82.786 57.447 3.441 1.00 9.73 194 ASP X N 1
ATOM 1486 C CA . ASP A 1 214 ? 83.033 58.353 2.336 1.00 10.54 194 ASP X CA 1
ATOM 1487 C C . ASP A 1 214 ? 82.921 59.775 2.902 1.00 10.07 194 ASP X C 1
ATOM 1488 O O . ASP A 1 214 ? 81.830 60.290 3.102 1.00 10.09 194 ASP X O 1
ATOM 1493 N N . LEU A 1 215 ? 84.070 60.396 3.164 1.00 10.63 195 LEU X N 1
ATOM 1494 C CA . LEU A 1 215 ? 84.130 61.745 3.722 1.00 11.04 195 LEU X CA 1
ATOM 1495 C C . LEU A 1 215 ? 84.454 62.755 2.628 1.00 11.35 195 LEU X C 1
ATOM 1496 O O . LEU A 1 215 ? 84.929 63.855 2.895 1.00 11.41 195 LEU X O 1
ATOM 1501 N N . SER A 1 216 ? 84.191 62.395 1.376 1.00 11.49 196 SER X N 1
ATOM 1502 C CA . SER A 1 216 ? 84.652 63.253 0.303 1.00 10.75 196 SER X CA 1
ATOM 1503 C C . SER A 1 216 ? 83.939 64.627 0.335 1.00 10.37 196 SER X C 1
ATOM 1504 O O . SER A 1 216 ? 82.723 64.709 0.553 1.00 9.78 196 SER X O 1
ATOM 1507 N N . TYR A 1 217 ? 84.732 65.687 0.193 1.00 9.97 197 TYR X N 1
ATOM 1508 C CA . TYR A 1 217 ? 84.273 67.086 0.238 1.00 10.40 197 TYR X CA 1
ATOM 1509 C C . TYR A 1 217 ? 83.640 67.480 1.568 1.00 10.71 197 TYR X C 1
ATOM 1510 O O . TYR A 1 217 ? 82.961 68.490 1.621 1.00 10.41 197 TYR X O 1
ATOM 1519 N N . ALA A 1 218 ? 83.839 66.677 2.621 1.00 10.02 198 ALA X N 1
ATOM 1520 C CA . ALA A 1 218 ? 83.268 67.029 3.935 1.00 11.42 198 ALA X CA 1
ATOM 1521 C C . ALA A 1 218 ? 84.106 68.152 4.566 1.00 12.20 198 ALA X C 1
ATOM 1522 O O . ALA A 1 218 ? 85.309 68.226 4.315 1.00 12.74 198 ALA X O 1
ATOM 1524 N N . ASN A 1 219 ? 83.469 69.015 5.358 1.00 12.22 199 ASN X N 1
ATOM 1525 C CA . ASN A 1 219 ? 84.180 70.057 6.076 1.00 12.89 199 ASN X CA 1
ATOM 1526 C C . ASN A 1 219 ? 84.607 69.527 7.430 1.00 13.12 199 ASN X C 1
ATOM 1527 O O . ASN A 1 219 ? 83.773 69.373 8.314 1.00 13.29 199 ASN X O 1
ATOM 1532 N N . LEU A 1 220 ? 85.891 69.204 7.574 1.00 13.27 200 LEU X N 1
ATOM 1533 C CA . LEU A 1 220 ? 86.438 68.730 8.857 1.00 14.14 200 LEU X CA 1
ATOM 1534 C C . LEU A 1 220 ? 87.405 69.764 9.478 1.00 14.35 200 LEU X C 1
ATOM 1535 O O . LEU A 1 220 ? 88.232 69.416 10.329 1.00 15.77 200 LEU X O 1
ATOM 1540 N N . GLU A 1 221 ? 87.295 71.028 9.066 1.00 15.09 201 GLU X N 1
ATOM 1541 C CA . GLU A 1 221 ? 88.179 72.076 9.588 1.00 16.23 201 GLU X CA 1
ATOM 1542 C C . GLU A 1 221 ? 88.001 72.240 11.101 1.00 15.06 201 GLU X C 1
ATOM 1543 O O . GLU A 1 221 ? 86.881 72.462 11.597 1.00 14.23 201 GLU X O 1
ATOM 1549 N N . SER A 1 222 ? 89.118 72.120 11.820 1.00 15.25 202 SER X N 1
ATOM 1550 C CA . SER A 1 222 ? 89.170 72.163 13.297 1.00 15.15 202 SER X CA 1
ATOM 1551 C C . SER A 1 222 ? 88.372 71.043 13.968 1.00 15.12 202 SER X C 1
ATOM 1552 O O . SER A 1 222 ? 88.156 71.082 15.173 1.00 14.64 202 SER X O 1
ATOM 1555 N N . ALA A 1 223 ? 87.941 70.031 13.200 1.00 13.97 203 ALA X N 1
ATOM 1556 C CA . ALA A 1 223 ? 87.194 68.926 13.816 1.00 13.51 203 ALA X CA 1
ATOM 1557 C C . ALA A 1 223 ? 88.122 68.140 14.744 1.00 13.16 203 ALA X C 1
ATOM 1558 O O . ALA A 1 223 ? 89.320 68.009 14.478 1.00 13.03 203 ALA X O 1
ATOM 1560 N N . ILE A 1 224 ? 87.568 67.605 15.818 1.00 12.78 204 ILE X N 1
ATOM 1561 C CA . ILE A 1 224 ? 88.362 66.831 16.751 1.00 14.06 204 ILE X CA 1
ATOM 1562 C C . ILE A 1 224 ? 88.287 65.352 16.373 1.00 13.77 204 ILE X C 1
ATOM 1563 O O . ILE A 1 224 ? 87.246 64.730 16.491 1.00 13.06 204 ILE X O 1
ATOM 1568 N N . LEU A 1 225 ? 89.404 64.829 15.887 1.00 14.00 205 LEU X N 1
ATOM 1569 C CA . LEU A 1 225 ? 89.476 63.483 15.361 1.00 15.42 205 LEU X CA 1
ATOM 1570 C C . LEU A 1 225 ? 90.442 62.635 16.167 1.00 15.63 205 LEU X C 1
ATOM 1571 O O . LEU A 1 225 ? 90.986 61.654 15.669 1.00 14.87 205 LEU X O 1
ATOM 1576 N N . ARG A 1 226 ? 90.663 63.028 17.419 1.00 16.38 206 ARG X N 1
ATOM 1577 C CA . ARG A 1 226 ? 91.608 62.321 18.280 1.00 17.52 206 ARG X CA 1
ATOM 1578 C C . ARG A 1 226 ? 91.215 60.864 18.525 1.00 17.18 206 ARG X C 1
ATOM 1579 O O . ARG A 1 226 ? 90.122 60.584 19.014 1.00 17.29 206 ARG X O 1
ATOM 1587 N N . LYS A 1 227 ? 92.136 59.954 18.191 1.00 17.35 207 LYS X N 1
ATOM 1588 C CA . LYS A 1 227 ? 91.937 58.508 18.278 1.00 17.47 207 LYS X CA 1
ATOM 1589 C C . LYS A 1 227 ? 90.746 58.012 17.427 1.00 16.88 207 LYS X C 1
ATOM 1590 O O . LYS A 1 227 ? 90.205 56.948 17.688 1.00 17.43 207 LYS X O 1
ATOM 1596 N N . ALA A 1 228 ? 90.345 58.777 16.415 1.00 15.85 208 ALA X N 1
ATOM 1597 C CA . ALA A 1 228 ? 89.277 58.323 15.514 1.00 15.42 208 ALA X CA 1
ATOM 1598 C C . ALA A 1 228 ? 89.882 57.326 14.510 1.00 14.65 208 ALA X C 1
ATOM 1599 O O . ALA A 1 228 ? 91.075 57.414 14.177 1.00 15.14 208 ALA X O 1
ATOM 1601 N N . ASN A 1 229 ? 89.082 56.372 14.034 1.00 13.80 209 ASN X N 1
ATOM 1602 C CA . ASN A 1 229 ? 89.549 55.374 13.089 1.00 12.65 209 ASN X CA 1
ATOM 1603 C C . ASN A 1 229 ? 89.072 55.749 11.688 1.00 12.35 209 ASN X C 1
ATOM 1604 O O . ASN A 1 229 ? 87.882 55.607 11.367 1.00 11.43 209 ASN X O 1
ATOM 1609 N N . LEU A 1 230 ? 89.997 56.258 10.866 1.00 11.53 210 LEU X N 1
ATOM 1610 C CA . LEU A 1 230 ? 89.674 56.644 9.478 1.00 11.98 210 LEU X CA 1
ATOM 1611 C C . LEU A 1 230 ? 90.129 55.593 8.468 1.00 12.33 210 LEU X C 1
ATOM 1612 O O . LEU A 1 230 ? 90.160 55.855 7.260 1.00 12.03 210 LEU X O 1
ATOM 1617 N N . GLN A 1 231 ? 90.492 54.407 8.938 1.00 12.34 211 GLN X N 1
ATOM 1618 C CA . GLN A 1 231 ? 91.084 53.435 7.996 1.00 14.18 211 GLN X CA 1
ATOM 1619 C C . GLN A 1 231 ? 90.137 53.124 6.822 1.00 13.60 211 GLN X C 1
ATOM 1620 O O . GLN A 1 231 ? 88.946 52.854 7.029 1.00 11.89 211 GLN X O 1
ATOM 1626 N N . GLY A 1 232 ? 90.668 53.171 5.598 1.00 12.94 212 GLY X N 1
ATOM 1627 C CA . GLY A 1 232 ? 89.863 52.871 4.417 1.00 13.20 212 GLY X CA 1
ATOM 1628 C C . GLY A 1 232 ? 88.895 53.993 4.031 1.00 13.07 212 GLY X C 1
ATOM 1629 O O . GLY A 1 232 ? 88.201 53.888 3.023 1.00 13.43 212 GLY X O 1
ATOM 1630 N N . ALA A 1 233 ? 88.855 55.082 4.802 1.00 12.83 213 ALA X N 1
ATOM 1631 C CA . ALA A 1 233 ? 87.931 56.187 4.483 1.00 13.11 213 ALA X CA 1
ATOM 1632 C C . ALA A 1 233 ? 88.398 56.987 3.261 1.00 13.19 213 ALA X C 1
ATOM 1633 O O . ALA A 1 233 ? 89.599 57.054 2.987 1.00 12.85 213 ALA X O 1
ATOM 1635 N N . ASP A 1 234 ? 87.449 57.616 2.561 1.00 12.51 214 ASP X N 1
ATOM 1636 C CA . ASP A 1 234 ? 87.755 58.445 1.405 1.00 12.84 214 ASP X CA 1
ATOM 1637 C C . ASP A 1 234 ? 87.762 59.899 1.815 1.00 12.83 214 ASP X C 1
ATOM 1638 O O . ASP A 1 234 ? 86.718 60.436 2.173 1.00 12.87 214 ASP X O 1
ATOM 1643 N N . LEU A 1 235 ? 88.929 60.547 1.735 1.00 13.25 215 LEU X N 1
ATOM 1644 C CA . LEU A 1 235 ? 89.071 61.949 2.145 1.00 13.35 215 LEU X CA 1
ATOM 1645 C C . LEU A 1 235 ? 89.195 62.909 0.957 1.00 13.76 215 LEU X C 1
ATOM 1646 O O . LEU A 1 235 ? 89.549 64.075 1.134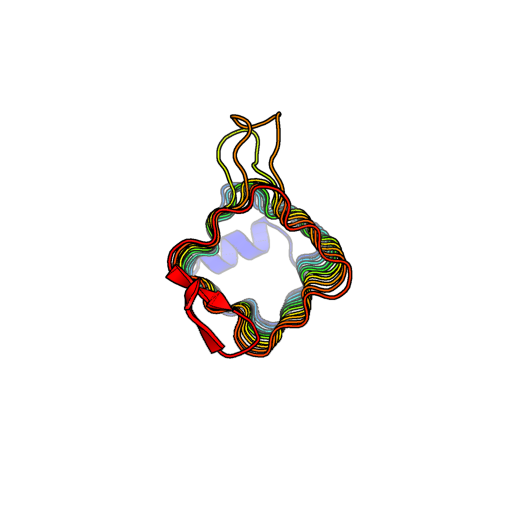 1.00 13.73 215 LEU X O 1
ATOM 1651 N N . THR A 1 236 ? 88.877 62.424 -0.247 1.00 13.63 216 THR X N 1
ATOM 1652 C CA . THR A 1 236 ? 88.925 63.244 -1.480 1.00 13.27 216 THR X CA 1
ATOM 1653 C C . THR A 1 236 ? 88.247 64.612 -1.306 1.00 13.16 216 THR X C 1
ATOM 1654 O O . THR A 1 236 ? 87.050 64.703 -1.036 1.00 12.67 216 THR X O 1
ATOM 1658 N N . GLY A 1 237 ? 89.026 65.682 -1.453 1.00 13.05 217 GLY X N 1
ATOM 1659 C CA . GLY A 1 237 ? 88.460 67.023 -1.416 1.00 13.54 217 GLY X CA 1
ATOM 1660 C C . GLY A 1 237 ? 88.023 67.483 -0.029 1.00 13.34 217 GLY X C 1
ATOM 1661 O O . GLY A 1 237 ? 87.478 68.568 0.105 1.00 13.59 217 GLY X O 1
ATOM 1662 N N . ALA A 1 238 ? 88.240 66.662 0.999 1.00 13.33 218 ALA X N 1
ATOM 1663 C CA . ALA A 1 238 ? 87.804 67.017 2.353 1.00 15.23 218 ALA X CA 1
ATOM 1664 C C . ALA A 1 238 ? 88.699 68.136 2.916 1.00 16.42 218 ALA X C 1
ATOM 1665 O O . ALA A 1 238 ? 89.901 68.170 2.647 1.00 17.09 218 ALA X O 1
ATOM 1667 N N . ILE A 1 239 ? 88.113 69.030 3.703 1.00 16.91 219 ILE X N 1
ATOM 1668 C CA . ILE A 1 239 ? 88.887 70.103 4.318 1.00 18.55 219 ILE X CA 1
ATOM 1669 C C . ILE A 1 239 ? 89.311 69.625 5.683 1.00 18.08 219 ILE X C 1
ATOM 1670 O O . ILE A 1 239 ? 88.470 69.388 6.545 1.00 17.13 219 ILE X O 1
ATOM 1675 N N . LEU A 1 240 ? 90.614 69.461 5.858 1.00 18.10 220 LEU X N 1
ATOM 1676 C CA . LEU A 1 240 ? 91.146 68.925 7.109 1.00 19.50 220 LEU X CA 1
ATOM 1677 C C . LEU A 1 240 ? 91.984 69.927 7.898 1.00 19.33 220 LEU X C 1
ATOM 1678 O O . LEU A 1 240 ? 92.547 69.586 8.933 1.00 19.06 220 LEU X O 1
ATOM 1683 N N . LYS A 1 241 ? 92.047 71.155 7.398 1.00 20.07 221 LYS X N 1
ATOM 1684 C CA . LYS A 1 241 ? 92.820 72.235 8.034 1.00 20.80 221 LYS X CA 1
ATOM 1685 C C . LYS A 1 241 ? 92.535 72.341 9.535 1.00 20.22 221 LYS X C 1
ATOM 1686 O O . LYS A 1 241 ? 91.382 72.456 9.956 1.00 19.48 221 LYS X O 1
ATOM 1692 N N . ASP A 1 242 ? 93.606 72.308 10.324 1.00 20.37 222 ASP X N 1
ATOM 1693 C CA . ASP A 1 242 ? 93.559 72.476 11.779 1.00 20.67 222 ASP X CA 1
ATOM 1694 C C . ASP A 1 242 ? 92.793 71.395 12.538 1.00 20.15 222 ASP X C 1
ATOM 1695 O O . ASP A 1 242 ? 92.496 71.581 13.713 1.00 19.22 222 ASP X O 1
ATOM 1700 N N . ALA A 1 243 ? 92.450 70.278 11.881 1.00 19.43 223 ALA X N 1
ATOM 1701 C CA . ALA A 1 243 ? 91.809 69.182 12.590 1.00 19.41 223 ALA X CA 1
ATOM 1702 C C . ALA A 1 243 ? 92.762 68.583 13.617 1.00 19.91 223 ALA X C 1
ATOM 1703 O O . ALA A 1 243 ? 93.974 68.544 13.402 1.00 19.76 223 ALA X O 1
ATOM 1705 N N . GLU A 1 244 ? 92.203 68.109 14.731 1.00 20.20 224 GLU X N 1
ATOM 1706 C CA . GLU A 1 244 ? 92.979 67.479 15.795 1.00 21.16 224 GLU X CA 1
ATOM 1707 C C . GLU A 1 244 ? 93.047 65.988 15.509 1.00 20.56 224 GLU X C 1
ATOM 1708 O O . GLU A 1 244 ? 92.071 65.266 15.709 1.00 19.82 224 GLU X O 1
ATOM 1714 N N . LEU A 1 245 ? 94.203 65.537 15.032 1.00 20.39 225 LEU X N 1
ATOM 1715 C CA . LEU A 1 245 ? 94.359 64.162 14.523 1.00 20.34 225 LEU X CA 1
ATOM 1716 C C . LEU A 1 245 ? 95.185 63.240 15.413 1.00 21.13 225 LEU X C 1
ATOM 1717 O O . LEU A 1 245 ? 95.520 62.119 15.015 1.00 20.87 225 LEU X O 1
ATOM 1722 N N . LYS A 1 246 ? 95.515 63.685 16.624 1.00 21.73 226 LYS X N 1
ATOM 1723 C CA . LYS A 1 246 ? 96.473 62.917 17.424 1.00 22.44 226 LYS X CA 1
ATOM 1724 C C . LYS A 1 246 ? 95.920 61.535 17.768 1.00 20.99 226 LYS X C 1
ATOM 1725 O O . LYS A 1 246 ? 94.848 61.403 18.354 1.00 21.16 226 LYS X O 1
ATOM 1731 N N . GLY A 1 247 ? 96.647 60.502 17.357 1.00 20.06 227 GLY X N 1
ATOM 1732 C CA . GLY A 1 247 ? 96.267 59.141 17.668 1.00 18.98 227 GLY X CA 1
ATOM 1733 C C . GLY A 1 247 ? 95.260 58.560 16.694 1.00 18.09 227 GLY X C 1
ATOM 1734 O O . GLY A 1 247 ? 94.882 57.402 16.841 1.00 18.01 227 GLY X O 1
ATOM 1735 N N . ALA A 1 248 ? 94.834 59.347 15.706 1.00 17.13 228 ALA X N 1
ATOM 1736 C CA . ALA A 1 248 ? 93.894 58.857 14.693 1.00 16.97 228 ALA X CA 1
ATOM 1737 C C . ALA A 1 248 ? 94.559 57.823 13.802 1.00 17.20 228 ALA X C 1
ATOM 1738 O O . ALA A 1 248 ? 95.729 57.984 13.405 1.00 17.78 228 ALA X O 1
ATOM 1740 N N . ILE A 1 249 ? 93.827 56.764 13.477 1.00 16.79 229 ILE X N 1
ATOM 1741 C CA . ILE A 1 249 ? 94.259 55.845 12.432 1.00 16.91 229 ILE X CA 1
ATOM 1742 C C . ILE A 1 249 ? 93.855 56.442 11.085 1.00 16.72 229 ILE X C 1
ATOM 1743 O O . ILE A 1 249 ? 92.659 56.615 10.781 1.00 14.91 229 ILE X O 1
ATOM 1748 N N . MET A 1 250 ? 94.856 56.748 10.274 1.00 16.55 230 MET X N 1
ATOM 1749 C CA . MET A 1 250 ? 94.631 57.390 8.975 1.00 16.80 230 MET X CA 1
ATOM 1750 C C . MET A 1 250 ? 94.091 56.403 7.915 1.00 16.46 230 MET X C 1
ATOM 1751 O O . MET A 1 250 ? 94.101 55.191 8.132 1.00 16.61 230 MET X O 1
ATOM 1756 N N . PRO A 1 251 ? 93.571 56.902 6.776 1.00 17.29 231 PRO X N 1
ATOM 1757 C CA . PRO A 1 251 ? 93.028 55.925 5.807 1.00 17.74 231 PRO X CA 1
ATOM 1758 C C . PRO A 1 251 ? 93.958 54.770 5.455 1.00 18.78 231 PRO X C 1
ATOM 1759 O O . PRO A 1 251 ? 93.478 53.651 5.256 1.00 17.51 231 PRO X O 1
ATOM 1763 N N . ASP A 1 252 ? 95.276 55.034 5.418 1.00 20.24 232 ASP X N 1
ATOM 1764 C CA . ASP A 1 252 ? 96.252 54.015 5.047 1.00 22.57 232 ASP X CA 1
ATOM 1765 C C . ASP A 1 252 ? 96.609 53.074 6.208 1.00 23.60 232 ASP X C 1
ATOM 1766 O O . ASP A 1 252 ? 97.422 52.155 6.048 1.00 23.77 232 ASP X O 1
ATOM 1771 N N . GLY A 1 253 ? 95.992 53.293 7.373 1.00 23.78 233 GLY X N 1
ATOM 1772 C CA . GLY A 1 253 ? 96.288 52.479 8.541 1.00 24.37 233 GLY X CA 1
ATOM 1773 C C . GLY A 1 253 ? 97.402 53.014 9.425 1.00 25.07 233 GLY X C 1
ATOM 1774 O O . GLY A 1 253 ? 97.619 52.505 10.520 1.00 25.80 233 GLY X O 1
ATOM 1775 N N . SER A 1 254 ? 98.102 54.048 8.984 1.00 25.86 234 SER X N 1
ATOM 1776 C CA . SER A 1 254 ? 99.132 54.664 9.838 1.00 26.99 234 SER X CA 1
ATOM 1777 C C . SER A 1 254 ? 98.493 55.429 11.020 1.00 27.38 234 SER X C 1
ATOM 1778 O O . SER A 1 254 ? 97.325 55.794 10.961 1.00 26.26 234 SER X O 1
ATOM 1781 N N . ILE A 1 255 ? 99.247 55.626 12.097 1.00 27.71 235 ILE X N 1
ATOM 1782 C CA . ILE A 1 255 ? 98.750 56.350 13.265 1.00 28.89 235 ILE X CA 1
ATOM 1783 C C . ILE A 1 255 ? 99.336 57.751 13.237 1.00 29.55 235 ILE X C 1
ATOM 1784 O O . ILE A 1 255 ? 100.559 57.913 13.141 1.00 30.33 235 ILE X O 1
ATOM 1789 N N . HIS A 1 256 ? 98.468 58.754 13.296 1.00 28.78 236 HIS X N 1
ATOM 1790 C CA . HIS A 1 256 ? 98.893 60.137 13.233 1.00 29.28 236 HIS X CA 1
ATOM 1791 C C . HIS A 1 256 ? 99.513 60.548 14.580 1.00 29.50 236 HIS X C 1
ATOM 1792 O O . HIS A 1 256 ? 99.129 60.031 15.636 1.00 29.01 236 HIS X O 1
#

B-factor: mean 17.66, std 9.19, range [6.73, 56.32]

Sequence (237 aa):
HMNVGEILRHYAAGKRNFQHINLQEIELTNASLTGADLSYADLRQTRLGKSNFSHTCLREADLSEAILWGIDLSEADLYRAILREADLTGAKLVKTRLEEANLIKASLCGANLNSANLSRCLLFQADLRPSSNQRTDLGYVLLTGAD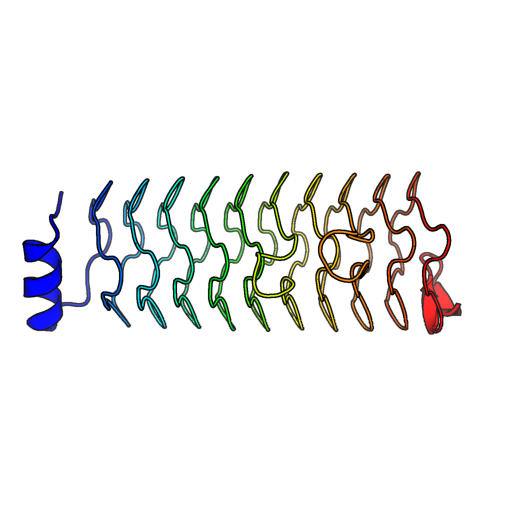LSYADLRAASLHHANLDGAKLCRANFGRTIQWGNLAADLSGASLQGADLSYANLESAILRKANLQGADLTGAILKDAELKGAIMPDGSIH

Secondary structure (DSSP, 8-state):
---HHHHHHHHHTT--B-TT-B-TT-B-TT-B-TT-B-TT-B-TT-B-TT-B-TT-B-TT-B-TT-B-TT-B-TT-B-TT-B-TT-B-TT-B-TT-B-TT-B-TT-B-TT-B-TT-B-TT-B-TT-B-S--SS---B-TT-B-TT-B-TT-B-TT-B-TT-B-TT-B-TT-B---BTTTTTBPPB-TT-B-TT-B-TT-B-TT-B-TT-B-TT-B-TT-B-TT-B-TTPBPTTS-B-

Nearest PDB structures (foldseek):
  3du1-assembly1_X  TM=1.004E+00  e=4.516E-41  Nostoc sp. PCC 7120 = FACHB-418
  5dzb-assembly3_E  TM=6.083E-01  e=1.975E-17  synthetic construct
  4yei-assembly3_C  TM=6.206E-01  e=2.476E-16  synthetic construct
  4yc5-assembly1_A  TM=6.354E-01  e=4.935E-16  synthetic construct
  4ycq-assembly1_A-2  TM=5.404E-01  e=6.680E-11  synthetic construct

Radius of gyration: 18.41 Å; Cα contacts (8 Å, |Δi|>4): 879; chains: 1; bounding box: 60×32×32 Å

Solvent-accessible surface area: 10252 Å² total; per-residue (Å²): 195,40,82,63,23,61,0,75,160,70,34,90,91,47,78,97,94,0,66,128,29,50,3,88,120,14,99,5,52,114,26,48,1,48,38,0,37,0,4,107,2,22,2,99,85,0,100,3,1,141,3,52,4,13,111,3,36,0,88,75,0,25,1,4,61,0,41,0,109,23,0,36,0,5,66,0,26,0,56,117,1,68,0,93,80,1,28,0,42,29,1,100,1,28,121,0,98,0,46,51,0,37,0,46,96,0,35,0,16,4,1,52,0,44,49,0,27,0,19,158,1,80,0,71,85,1,32,0,94,23,15,103,117,78,61,0,46,0,5,126,0,70,0,50,27,0,34,0,17,118,1,23,0,65,0,0,12,0,74,94,1,40,0,32,41,0,101,0,30,139,0,36,0,2,114,10,134,157,76,74,56,66,6,0,17,0,31,28,1,23,0,80,44,1,44,0,11,100,0,40,0,63,11,0,42,0,104,163,0,31,0,88,54,9,59,37,78,50,20,88,48,128,96,18,69,23,145,25,0,55,31,40,121,28,59,132,116